Protein AF-J9E7W4-F1 (afdb_monomer_lite)

Organism: Wuchereria bancrofti (NCBI:txid6293)

Secondary structure (DSSP, 8-state):
--------S--------SBHHHHHHHHHHHHSTTT--HHHHHHHTT-----B--HHHH-----S-HHHHHTTSHHHHHHHHHHTT--TTTTGGGSPP-TT-HHHHHHHHHHHHHHHHHTTSS-SS--EE--SSS--EE--S---HHHHHHHHHHHHHHHHHHHH------SSGGGGGG-HHHHHHHHHH-TTSPPGGGSS-SSHHHHHHHHHHHHH---GGGG--SSSS--HHHHHHHHHHHHHHHHHHHHHHHHHHHHHHHHHHHHHHHHHHHHTTS------------

Radius of gyration: 29.89 Å; chains: 1; bounding box: 70×86×92 Å

Structure (mmCIF, N/CA/C/O backbone):
data_AF-J9E7W4-F1
#
_entry.id   AF-J9E7W4-F1
#
loop_
_atom_site.group_PDB
_atom_site.id
_atom_site.type_symbol
_atom_site.label_atom_id
_atom_site.label_alt_id
_atom_site.label_comp_id
_atom_site.label_asym_id
_atom_site.label_entity_id
_atom_site.label_seq_id
_atom_site.pdbx_PDB_ins_code
_atom_site.Cartn_x
_atom_site.Cartn_y
_atom_site.Cartn_z
_atom_site.occupancy
_atom_site.B_iso_or_equiv
_atom_site.auth_seq_id
_atom_site.auth_comp_id
_atom_site.auth_asym_id
_atom_site.auth_atom_id
_atom_site.pdbx_PDB_model_num
ATOM 1 N N . MET A 1 1 ? 16.293 -7.245 28.328 1.00 32.38 1 MET A N 1
ATOM 2 C CA . MET A 1 1 ? 17.624 -7.370 27.698 1.00 32.38 1 MET A CA 1
ATOM 3 C C . MET A 1 1 ? 17.410 -7.424 26.191 1.00 32.38 1 MET A C 1
ATOM 5 O O . MET A 1 1 ? 17.218 -8.493 25.635 1.00 32.38 1 MET A O 1
ATOM 9 N N . TYR A 1 2 ? 17.298 -6.251 25.562 1.00 26.52 2 TYR A N 1
ATOM 10 C CA . TYR A 1 2 ? 17.126 -6.121 24.115 1.00 26.52 2 TYR A CA 1
ATOM 11 C C . TYR A 1 2 ? 18.508 -6.183 23.472 1.00 26.52 2 TYR A C 1
ATOM 13 O O . TYR A 1 2 ? 19.270 -5.221 23.548 1.00 26.52 2 TYR A O 1
ATOM 21 N N . VAL A 1 3 ? 18.851 -7.322 22.878 1.00 29.28 3 VAL A N 1
ATOM 22 C CA . VAL A 1 3 ? 20.042 -7.427 22.034 1.00 29.28 3 VAL A CA 1
ATOM 23 C C . VAL A 1 3 ? 19.658 -6.883 20.661 1.00 29.28 3 VAL A C 1
ATOM 25 O O . VAL A 1 3 ? 19.330 -7.624 19.741 1.00 29.28 3 VAL A O 1
ATOM 28 N N . TYR A 1 4 ? 19.682 -5.555 20.541 1.00 29.27 4 TYR A N 1
ATOM 29 C CA . TYR A 1 4 ? 19.971 -4.922 19.263 1.00 29.27 4 TYR A CA 1
ATOM 30 C C . TYR A 1 4 ? 21.405 -5.314 18.916 1.00 29.27 4 TYR A C 1
ATOM 32 O O . TYR A 1 4 ? 22.364 -4.676 19.356 1.00 29.27 4 TYR A O 1
ATOM 40 N N . HIS A 1 5 ? 21.571 -6.394 18.154 1.00 30.36 5 HIS A N 1
ATOM 41 C CA . HIS A 1 5 ? 22.807 -6.552 17.413 1.00 30.36 5 HIS A CA 1
ATOM 42 C C . HIS A 1 5 ? 22.870 -5.371 16.448 1.00 30.36 5 HIS A C 1
ATOM 44 O O . HIS A 1 5 ? 22.097 -5.286 15.497 1.00 30.36 5 HIS A O 1
ATOM 50 N N . LYS A 1 6 ? 23.770 -4.430 16.757 1.00 33.16 6 LYS A N 1
ATOM 51 C CA . LYS A 1 6 ? 24.314 -3.456 15.816 1.00 33.16 6 LYS A CA 1
ATOM 52 C C . LYS A 1 6 ? 24.740 -4.216 14.559 1.00 33.16 6 LYS A C 1
ATOM 54 O O . LYS A 1 6 ? 25.853 -4.732 14.495 1.00 33.16 6 LYS A O 1
ATOM 59 N N . LEU A 1 7 ? 23.849 -4.293 13.577 1.00 28.56 7 LEU A N 1
ATOM 60 C CA . LEU A 1 7 ? 24.252 -4.456 12.192 1.00 28.56 7 LEU A CA 1
ATOM 61 C C . LEU A 1 7 ? 25.121 -3.234 11.866 1.00 28.56 7 LE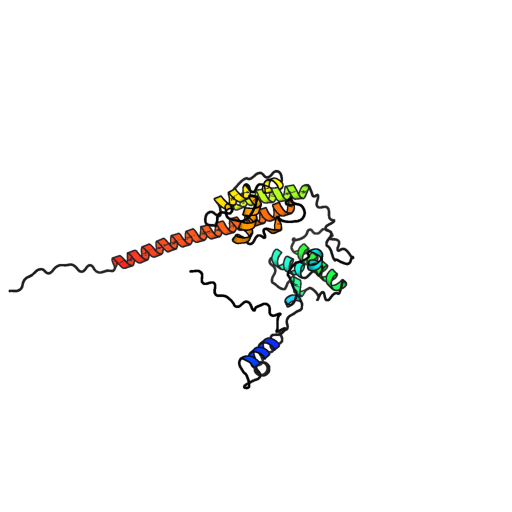U A C 1
ATOM 63 O O . LEU A 1 7 ? 24.712 -2.105 12.163 1.00 28.56 7 LEU A O 1
ATOM 67 N N . PRO A 1 8 ? 26.350 -3.426 11.368 1.00 30.31 8 PRO A N 1
ATOM 68 C CA . PRO A 1 8 ? 27.222 -2.313 11.055 1.00 30.31 8 PRO A CA 1
ATOM 69 C C . PRO A 1 8 ? 26.543 -1.422 10.012 1.00 30.31 8 PRO A C 1
ATOM 71 O O . PRO A 1 8 ? 26.092 -1.887 8.968 1.00 30.31 8 PRO A O 1
ATOM 74 N N . LEU A 1 9 ? 26.485 -0.128 10.327 1.00 33.84 9 LEU A N 1
ATOM 75 C CA . LEU A 1 9 ? 26.066 0.983 9.472 1.00 33.84 9 LEU A CA 1
ATOM 76 C C . LEU A 1 9 ? 27.023 1.153 8.273 1.00 33.84 9 LEU A C 1
ATOM 78 O O . LEU A 1 9 ? 27.722 2.156 8.159 1.00 33.84 9 LEU A O 1
ATOM 82 N N . ARG A 1 10 ? 27.086 0.150 7.393 1.00 32.81 10 ARG A N 1
ATOM 83 C CA . ARG A 1 10 ? 27.720 0.193 6.067 1.00 32.81 10 ARG A CA 1
ATOM 84 C C . ARG A 1 10 ? 26.957 -0.723 5.111 1.00 32.81 10 ARG A C 1
ATOM 86 O O . ARG A 1 10 ? 27.441 -1.773 4.722 1.00 32.81 10 ARG A O 1
ATOM 93 N N . LEU A 1 11 ? 25.735 -0.328 4.774 1.00 36.25 11 LEU A N 1
ATOM 94 C CA . LEU A 1 11 ? 24.973 -0.883 3.648 1.00 36.25 11 LEU A CA 1
ATOM 95 C C . LEU A 1 11 ? 24.269 0.257 2.896 1.00 36.25 11 LEU A C 1
ATOM 97 O O . LEU A 1 11 ? 23.109 0.177 2.516 1.00 36.25 11 LEU A O 1
ATOM 101 N N . ILE A 1 12 ? 25.006 1.351 2.707 1.00 36.53 12 ILE A N 1
ATOM 102 C CA . ILE A 1 12 ? 24.799 2.272 1.589 1.00 36.53 12 ILE A CA 1
ATOM 103 C C . ILE A 1 12 ? 26.119 2.265 0.814 1.00 36.53 12 ILE A C 1
ATOM 105 O O . ILE A 1 12 ? 26.827 3.261 0.729 1.00 36.53 12 ILE A O 1
ATOM 109 N N . GLU A 1 13 ? 26.511 1.088 0.334 1.00 38.78 13 GLU A N 1
ATOM 110 C CA . GLU A 1 13 ? 27.354 1.020 -0.852 1.00 38.78 13 GLU A CA 1
ATOM 111 C C . GLU A 1 13 ? 26.409 0.744 -2.015 1.00 38.78 13 GLU A C 1
ATOM 113 O O . GLU A 1 13 ? 25.693 -0.256 -2.047 1.00 38.78 13 GLU A O 1
ATOM 118 N N . VAL A 1 14 ? 26.362 1.716 -2.919 1.00 44.91 14 VAL A N 1
ATOM 119 C CA . VAL A 1 14 ? 25.829 1.620 -4.276 1.00 44.91 14 VAL A CA 1
ATOM 120 C C . VAL A 1 14 ? 26.177 0.246 -4.860 1.00 44.91 14 VAL A C 1
ATOM 122 O O . VAL A 1 14 ? 27.313 -0.194 -4.703 1.00 44.91 14 VAL A O 1
ATOM 125 N N . PHE A 1 15 ? 25.213 -0.430 -5.497 1.00 50.50 15 PHE A N 1
ATOM 126 C CA . PHE A 1 15 ? 25.363 -1.762 -6.103 1.00 50.50 15 PHE A CA 1
ATOM 127 C C . PHE A 1 15 ? 26.708 -1.909 -6.842 1.00 50.50 15 PHE A C 1
ATOM 129 O O . PHE A 1 15 ? 26.852 -1.467 -7.977 1.00 50.50 15 PHE A O 1
ATOM 136 N N . LEU A 1 16 ? 27.707 -2.532 -6.205 1.00 60.94 16 LEU A N 1
ATOM 137 C CA . LEU A 1 16 ? 29.063 -2.638 -6.763 1.00 60.94 16 LEU A CA 1
ATOM 138 C C . LEU A 1 16 ? 29.159 -3.647 -7.922 1.00 60.94 16 LEU A C 1
ATOM 140 O O . LEU A 1 16 ? 30.182 -3.721 -8.600 1.00 60.94 16 LEU A O 1
ATOM 144 N N . PHE A 1 17 ? 28.108 -4.443 -8.134 1.00 76.12 17 PHE A N 1
ATOM 145 C CA . PHE A 1 17 ? 28.085 -5.566 -9.063 1.00 76.12 17 PHE A CA 1
ATOM 146 C C . PHE A 1 17 ? 26.806 -5.527 -9.899 1.00 76.12 17 PHE A C 1
ATOM 148 O O . PHE A 1 17 ? 25.711 -5.664 -9.358 1.00 76.12 17 PHE A O 1
ATOM 155 N N . GLN A 1 18 ? 26.952 -5.370 -11.216 1.00 79.25 18 GLN A N 1
ATOM 156 C CA . GLN A 1 18 ? 25.835 -5.302 -12.168 1.00 79.25 18 GLN A CA 1
ATOM 157 C C . GLN A 1 18 ? 25.533 -6.655 -12.810 1.00 79.25 18 GLN A C 1
ATOM 159 O O . GLN A 1 18 ? 24.562 -6.806 -13.549 1.00 79.25 18 GLN A O 1
ATOM 164 N N . SER A 1 19 ? 26.366 -7.660 -12.571 1.00 85.06 19 SER A N 1
ATOM 165 C CA . SER A 1 19 ? 26.178 -8.999 -13.104 1.00 85.06 19 SER A CA 1
ATOM 166 C C . SER A 1 19 ? 26.620 -10.061 -12.112 1.00 85.06 19 SER A C 1
ATOM 168 O O . SER A 1 19 ? 27.450 -9.829 -11.230 1.00 85.06 19 SER A O 1
ATOM 170 N N . ILE A 1 20 ? 26.099 -11.273 -12.298 1.00 85.06 20 ILE A N 1
ATOM 171 C CA . ILE A 1 20 ? 26.569 -12.434 -11.541 1.00 85.06 20 ILE A CA 1
ATOM 172 C C . ILE A 1 20 ? 28.060 -12.698 -11.802 1.00 85.06 20 ILE A C 1
ATOM 174 O O . ILE A 1 20 ? 28.768 -13.167 -10.916 1.00 85.06 20 ILE A O 1
ATOM 178 N N . ASN A 1 21 ? 28.565 -12.321 -12.978 1.00 86.19 21 ASN A N 1
ATOM 179 C CA . ASN A 1 21 ? 29.984 -12.404 -13.292 1.00 86.19 21 ASN A CA 1
ATOM 180 C C . ASN A 1 21 ? 30.826 -11.478 -12.398 1.00 86.19 21 ASN A C 1
ATOM 182 O O . ASN A 1 21 ? 31.865 -11.903 -11.896 1.00 86.19 21 ASN A O 1
ATOM 186 N N . ASP A 1 22 ? 30.357 -10.257 -12.121 1.00 85.69 22 ASP A N 1
ATOM 187 C CA . ASP A 1 22 ? 31.070 -9.321 -11.241 1.00 85.69 22 ASP A CA 1
ATOM 188 C C . ASP A 1 22 ? 31.105 -9.828 -9.794 1.00 85.69 22 ASP A C 1
ATOM 190 O O . ASP A 1 22 ? 32.151 -9.779 -9.142 1.00 85.69 22 ASP A O 1
ATOM 194 N N . VAL A 1 23 ? 29.987 -10.393 -9.319 1.00 86.62 23 VAL A N 1
ATOM 195 C CA . VAL A 1 23 ? 29.897 -11.025 -7.993 1.00 86.62 23 VAL A CA 1
ATOM 196 C C . VAL A 1 23 ? 30.882 -12.188 -7.887 1.00 86.62 23 VAL A C 1
ATOM 198 O O . VAL A 1 23 ? 31.674 -12.258 -6.949 1.00 86.62 23 VAL A O 1
ATOM 201 N N . VAL A 1 24 ? 30.874 -13.098 -8.863 1.00 87.19 24 VAL A N 1
ATOM 202 C CA . VAL A 1 24 ? 31.764 -14.266 -8.871 1.00 87.19 24 VAL A CA 1
ATOM 203 C C . VAL A 1 24 ? 33.228 -13.839 -9.002 1.00 87.19 24 VAL A C 1
ATOM 205 O O . VAL A 1 24 ? 34.096 -14.426 -8.356 1.00 87.19 24 VAL A O 1
ATOM 208 N N . ALA A 1 25 ? 33.527 -12.802 -9.784 1.00 85.38 25 ALA A N 1
ATOM 209 C CA . ALA A 1 25 ? 34.871 -12.246 -9.888 1.00 85.38 25 ALA A CA 1
ATOM 210 C C . ALA A 1 25 ? 35.344 -11.644 -8.555 1.00 85.38 25 ALA A C 1
ATOM 212 O O . ALA A 1 25 ? 36.492 -11.861 -8.166 1.00 85.38 25 ALA A O 1
ATOM 213 N N . ALA A 1 26 ? 34.471 -10.942 -7.829 1.00 85.56 26 ALA A N 1
ATOM 214 C CA . ALA A 1 26 ? 34.779 -10.432 -6.498 1.00 85.56 26 ALA A CA 1
ATOM 215 C C . ALA A 1 26 ? 35.025 -11.562 -5.494 1.00 85.56 26 ALA A C 1
ATOM 217 O O . ALA A 1 26 ? 36.059 -11.563 -4.832 1.00 85.56 26 ALA A O 1
ATOM 218 N N . LEU A 1 27 ? 34.159 -12.577 -5.462 1.00 83.75 27 LEU A N 1
ATOM 219 C CA . LEU A 1 27 ? 34.355 -13.769 -4.631 1.00 83.75 27 LEU A CA 1
ATOM 220 C C . LEU A 1 27 ? 35.657 -14.501 -4.976 1.00 83.75 27 LEU A C 1
ATOM 222 O O . LEU A 1 27 ? 36.365 -14.955 -4.082 1.00 83.75 27 LEU A O 1
ATOM 226 N N . SER A 1 28 ? 36.016 -14.571 -6.261 1.00 87.12 28 SER A N 1
ATOM 227 C CA . SER A 1 28 ? 37.286 -15.152 -6.707 1.00 87.12 28 SER A CA 1
ATOM 228 C C . SER A 1 28 ? 38.496 -14.401 -6.150 1.00 87.12 28 SER A C 1
ATOM 230 O O . SER A 1 28 ? 39.506 -15.033 -5.852 1.00 87.12 28 SER A O 1
ATOM 232 N N . ARG A 1 29 ? 38.422 -13.069 -6.028 1.00 83.25 29 ARG A N 1
ATOM 233 C CA . ARG A 1 29 ? 39.501 -12.267 -5.434 1.00 83.25 29 ARG A CA 1
ATOM 234 C C . ARG A 1 29 ? 39.557 -12.446 -3.922 1.00 83.25 29 ARG A C 1
ATOM 236 O O . ARG A 1 29 ? 40.637 -12.676 -3.402 1.00 83.25 29 ARG A O 1
ATOM 243 N N . GLU A 1 30 ? 38.419 -12.376 -3.240 1.00 83.50 30 GLU A N 1
ATOM 244 C CA . GLU A 1 30 ? 38.362 -12.408 -1.773 1.00 83.50 30 GLU A CA 1
ATOM 245 C C . GLU A 1 30 ? 38.663 -13.799 -1.197 1.00 83.50 30 GLU A C 1
ATOM 247 O O . GLU A 1 30 ? 39.414 -13.929 -0.235 1.00 83.50 30 GLU A O 1
ATOM 252 N N . LEU A 1 31 ? 38.102 -14.857 -1.791 1.00 80.94 31 LEU A N 1
ATOM 253 C CA . LEU A 1 31 ? 38.121 -16.206 -1.209 1.00 80.94 31 LEU A CA 1
ATOM 254 C C . LEU A 1 31 ? 39.163 -17.136 -1.837 1.00 80.94 31 LEU A C 1
ATOM 256 O O . LEU A 1 31 ? 39.552 -18.123 -1.220 1.00 80.94 31 LEU A O 1
ATOM 260 N N . MET A 1 32 ? 39.595 -16.850 -3.068 1.00 75.62 32 MET A N 1
ATOM 261 C CA . MET A 1 32 ? 40.435 -17.749 -3.873 1.00 75.62 32 MET A CA 1
ATOM 262 C C . MET A 1 32 ? 41.742 -17.084 -4.321 1.00 75.62 32 MET A C 1
ATOM 264 O O . MET A 1 32 ? 42.315 -17.476 -5.344 1.00 75.62 32 MET A O 1
ATOM 268 N N . THR A 1 33 ? 42.213 -16.075 -3.578 1.00 70.38 33 THR A N 1
ATOM 269 C CA . THR A 1 33 ? 43.402 -15.272 -3.904 1.00 70.38 33 THR A CA 1
ATOM 270 C C . THR A 1 33 ? 44.572 -16.173 -4.330 1.00 70.38 33 THR A C 1
ATOM 272 O O . THR A 1 33 ? 45.138 -16.919 -3.538 1.00 70.38 33 THR A O 1
ATOM 275 N N . GLY A 1 34 ? 44.917 -16.130 -5.623 1.00 64.62 34 GLY A N 1
ATOM 276 C CA . GLY A 1 34 ? 46.085 -16.809 -6.198 1.00 64.62 34 GLY A CA 1
ATOM 277 C C . GLY A 1 34 ? 45.920 -18.273 -6.637 1.00 64.62 34 GLY A C 1
ATOM 278 O O . GLY A 1 34 ? 46.861 -18.803 -7.218 1.00 64.62 34 GLY A O 1
ATOM 279 N N . THR A 1 35 ? 44.771 -18.932 -6.429 1.00 67.75 35 THR A N 1
ATOM 280 C CA . THR A 1 35 ? 44.621 -20.375 -6.744 1.00 67.75 35 THR A CA 1
ATOM 281 C C . THR A 1 35 ? 43.788 -20.669 -7.991 1.00 67.75 35 THR A C 1
ATOM 283 O O . THR A 1 35 ? 44.124 -21.577 -8.750 1.00 67.75 35 THR A O 1
ATOM 286 N N . SER A 1 36 ? 42.711 -19.918 -8.252 1.00 71.31 36 SER A N 1
ATOM 287 C CA . SER A 1 36 ? 41.897 -20.109 -9.461 1.00 71.31 36 SER A CA 1
ATOM 288 C C . SER A 1 36 ? 41.037 -18.889 -9.810 1.00 71.31 36 SER A C 1
ATOM 290 O O . SER A 1 36 ? 40.660 -18.103 -8.945 1.00 71.31 36 SER A O 1
ATOM 292 N N . ASN A 1 37 ? 40.722 -18.733 -11.101 1.00 80.38 37 ASN A N 1
ATOM 293 C CA . ASN A 1 37 ? 39.757 -17.748 -11.593 1.00 80.38 37 ASN A CA 1
ATOM 294 C C . ASN A 1 37 ? 38.373 -18.408 -11.633 1.00 80.38 37 ASN A C 1
ATOM 296 O O . ASN A 1 37 ? 38.082 -19.184 -12.546 1.00 80.38 37 ASN A O 1
ATOM 300 N N . LEU A 1 38 ? 37.548 -18.119 -10.626 1.00 85.00 38 LEU A N 1
ATOM 301 C CA . LEU A 1 38 ? 36.261 -18.779 -10.424 1.00 85.00 38 LEU A CA 1
ATOM 302 C C . LEU A 1 38 ? 35.302 -18.621 -11.618 1.00 85.00 38 LEU A C 1
ATOM 304 O O . LEU A 1 38 ? 34.758 -19.647 -12.029 1.00 85.00 38 LEU A O 1
ATOM 308 N N . PRO A 1 39 ? 35.143 -17.434 -12.248 1.00 84.44 39 PRO A N 1
ATOM 309 C CA . PRO A 1 39 ? 34.341 -17.315 -13.466 1.00 84.44 39 PRO A CA 1
ATOM 310 C C . PRO A 1 39 ? 34.754 -18.310 -14.557 1.00 84.44 39 PRO A C 1
ATOM 312 O O . PRO A 1 39 ? 33.919 -19.048 -15.073 1.00 84.44 39 PRO A O 1
ATOM 315 N N . LYS A 1 40 ? 36.058 -18.416 -14.848 1.00 83.62 40 LYS A N 1
ATOM 316 C CA . LYS A 1 40 ? 36.577 -19.364 -15.849 1.00 83.62 40 LYS A CA 1
ATOM 317 C C . LYS A 1 40 ? 36.349 -20.821 -15.450 1.00 83.62 40 LYS A C 1
ATOM 319 O O . LYS A 1 40 ? 36.065 -21.645 -16.317 1.00 83.62 40 LYS A O 1
ATOM 324 N N . THR A 1 41 ? 36.493 -21.156 -14.168 1.00 87.31 41 THR A N 1
ATOM 325 C CA . THR A 1 41 ? 36.239 -22.514 -13.664 1.00 87.31 41 THR A CA 1
ATOM 326 C C . THR A 1 41 ? 34.771 -22.894 -13.829 1.00 87.31 41 THR A C 1
ATOM 328 O O . THR A 1 41 ? 34.484 -23.965 -14.354 1.00 87.31 41 THR A O 1
ATOM 331 N N . LEU A 1 42 ? 33.845 -22.007 -13.455 1.00 87.62 42 LEU A N 1
ATOM 332 C CA . LEU A 1 42 ? 32.410 -22.232 -13.629 1.00 87.62 42 LEU A CA 1
ATOM 333 C C . LEU A 1 42 ? 32.044 -22.394 -15.111 1.00 87.62 42 LEU A C 1
ATOM 335 O O . LEU A 1 42 ? 31.354 -23.350 -15.455 1.00 87.62 42 LEU A O 1
ATOM 339 N N . SER A 1 43 ? 32.601 -21.569 -16.006 1.00 87.00 43 SER A N 1
ATOM 340 C CA . SER A 1 43 ? 32.383 -21.740 -17.450 1.00 87.00 43 SER A CA 1
ATOM 341 C C . SER A 1 43 ? 32.900 -23.084 -17.977 1.00 87.00 43 SER A C 1
ATOM 343 O O . SER A 1 43 ? 32.242 -23.706 -18.805 1.00 87.00 43 SER A O 1
ATOM 345 N N . ARG A 1 44 ? 34.042 -23.587 -17.476 1.00 87.44 44 ARG A N 1
ATOM 346 C CA . ARG A 1 44 ? 34.551 -24.930 -17.832 1.00 87.44 44 ARG A CA 1
ATOM 347 C C . ARG A 1 44 ? 33.647 -26.061 -17.339 1.00 87.44 44 ARG A C 1
ATOM 349 O O . ARG A 1 44 ? 33.641 -27.123 -17.949 1.00 87.44 44 ARG A O 1
ATOM 356 N N . LEU A 1 45 ? 32.897 -25.834 -16.262 1.00 90.25 45 LEU A N 1
ATOM 357 C CA . LEU A 1 45 ? 31.891 -26.762 -15.741 1.00 90.25 45 LEU A CA 1
ATOM 358 C C . LEU A 1 45 ? 30.533 -26.633 -16.458 1.00 90.25 45 LEU A C 1
ATOM 360 O O . LEU A 1 45 ? 29.580 -27.301 -16.071 1.00 90.25 45 LEU A O 1
ATOM 364 N N . GLY A 1 46 ? 30.430 -25.784 -17.487 1.00 88.56 46 GLY A N 1
ATOM 365 C CA . GLY A 1 46 ? 29.189 -25.543 -18.227 1.00 88.56 46 GLY A CA 1
ATOM 366 C C . GLY A 1 46 ? 28.217 -24.582 -17.536 1.00 88.56 46 GLY A C 1
ATOM 367 O O . GLY A 1 46 ? 27.061 -24.495 -17.942 1.00 88.56 46 GLY A O 1
ATOM 368 N N . LEU A 1 47 ? 28.657 -23.856 -16.502 1.00 85.31 47 LEU A N 1
ATOM 369 C CA . LEU A 1 47 ? 27.858 -22.829 -15.836 1.00 85.31 47 LEU A CA 1
ATOM 370 C C . LEU A 1 47 ? 28.137 -21.465 -16.477 1.00 85.31 47 LEU A C 1
ATOM 372 O O . LEU A 1 47 ? 29.212 -20.884 -16.302 1.00 85.31 47 LEU A O 1
ATOM 376 N N . PHE A 1 48 ? 27.153 -20.959 -17.218 1.00 83.12 48 PHE A N 1
ATOM 377 C CA . PHE A 1 48 ? 27.215 -19.656 -17.873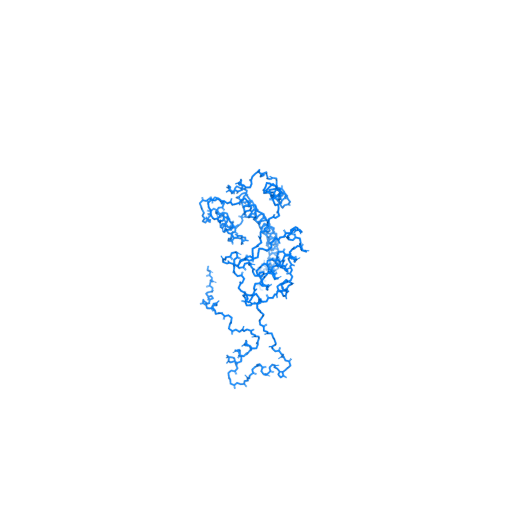 1.00 83.12 48 PHE A CA 1
ATOM 378 C C . PHE A 1 48 ? 26.633 -18.566 -16.968 1.00 83.12 48 PHE A C 1
ATOM 380 O O . PHE A 1 48 ? 25.546 -18.693 -16.403 1.00 83.12 48 PHE A O 1
ATOM 387 N N . LEU A 1 49 ? 27.409 -17.502 -16.785 1.00 82.69 49 LEU A N 1
ATOM 388 C CA . LEU A 1 49 ? 27.145 -16.401 -15.862 1.00 82.69 49 LEU A CA 1
ATOM 389 C C . LEU A 1 49 ? 26.516 -15.220 -16.611 1.00 82.69 49 LEU A C 1
ATOM 391 O O . LEU A 1 49 ? 27.043 -14.111 -16.597 1.00 82.69 49 LEU A O 1
ATOM 395 N N . ASP A 1 50 ? 25.389 -15.472 -17.273 1.00 79.12 50 ASP A N 1
ATOM 396 C CA . ASP A 1 50 ? 24.824 -14.544 -18.267 1.00 79.12 50 ASP A CA 1
ATOM 397 C C . ASP A 1 50 ? 23.874 -13.503 -17.662 1.00 79.12 50 ASP A C 1
ATOM 399 O O . ASP A 1 50 ? 23.409 -12.586 -18.341 1.00 79.12 50 ASP A O 1
ATOM 403 N N . ARG A 1 51 ? 23.568 -13.623 -16.365 1.00 82.69 51 ARG A N 1
ATOM 404 C CA . ARG A 1 51 ? 22.645 -12.703 -15.703 1.00 82.69 51 ARG A CA 1
ATOM 405 C C . ARG A 1 51 ? 23.316 -11.351 -15.458 1.00 82.69 51 ARG A C 1
ATOM 407 O O . ARG A 1 51 ? 24.174 -11.223 -14.580 1.00 82.69 51 ARG A O 1
ATOM 414 N N . LYS A 1 52 ? 22.844 -10.338 -16.181 1.00 81.88 52 LYS A N 1
ATOM 415 C CA . LYS A 1 52 ? 23.110 -8.920 -15.932 1.00 81.88 52 LYS A CA 1
ATOM 416 C C . LYS A 1 52 ? 21.842 -8.243 -15.420 1.00 81.88 52 LYS A C 1
ATOM 418 O O . LYS A 1 52 ? 20.749 -8.583 -15.872 1.00 81.88 52 LYS A O 1
ATOM 423 N N . GLN A 1 53 ? 21.998 -7.313 -14.486 1.00 82.00 53 GLN A N 1
ATOM 424 C CA . GLN A 1 53 ? 20.890 -6.515 -14.000 1.00 82.00 53 GLN A CA 1
ATOM 425 C C . GLN A 1 53 ? 20.303 -5.672 -15.132 1.00 82.00 53 GLN A C 1
ATOM 427 O O . GLN A 1 53 ? 21.029 -5.076 -15.933 1.00 82.00 53 GLN A O 1
ATOM 432 N N . GLY A 1 54 ? 18.976 -5.686 -15.235 1.00 82.38 54 GLY A N 1
ATOM 433 C CA . GLY A 1 54 ? 18.242 -4.848 -16.179 1.00 82.38 54 GLY A CA 1
ATOM 434 C C . GLY A 1 54 ? 18.025 -3.441 -15.623 1.00 82.38 54 GLY A C 1
ATOM 435 O O . GLY A 1 54 ? 18.052 -3.235 -14.412 1.00 82.38 54 GLY A O 1
ATOM 436 N N . PHE A 1 55 ? 17.704 -2.476 -16.490 1.00 85.94 55 PHE A N 1
ATOM 437 C CA . PHE A 1 55 ? 17.430 -1.090 -16.072 1.00 85.94 55 PHE A CA 1
ATOM 438 C C . PHE A 1 55 ? 16.317 -0.988 -15.009 1.00 85.94 55 PHE A C 1
ATOM 440 O O . PHE A 1 55 ? 16.330 -0.094 -14.174 1.00 85.94 55 PHE A O 1
ATOM 447 N N . PHE A 1 56 ? 15.354 -1.916 -15.010 1.00 88.00 56 PHE A N 1
ATOM 448 C CA . PHE A 1 56 ? 14.273 -1.978 -14.023 1.00 88.00 56 PHE A CA 1
ATOM 449 C C . PHE A 1 56 ? 14.719 -2.514 -12.654 1.00 88.00 56 PHE A C 1
ATOM 451 O O . PHE A 1 56 ? 14.008 -2.285 -11.677 1.00 88.00 56 PHE A O 1
ATOM 458 N N . GLU A 1 57 ? 15.841 -3.238 -12.569 1.00 84.62 57 GLU A N 1
ATOM 459 C CA . GLU A 1 57 ? 16.456 -3.666 -11.301 1.00 84.62 57 GLU A CA 1
ATOM 460 C C . GLU A 1 57 ? 17.311 -2.536 -10.703 1.00 84.62 57 GLU A C 1
ATOM 462 O O . GLU A 1 57 ? 17.355 -2.393 -9.486 1.00 84.62 57 GLU A O 1
ATOM 467 N N . GLU A 1 58 ? 17.919 -1.696 -11.548 1.00 83.94 58 GLU A N 1
ATOM 468 C CA . GLU A 1 58 ? 18.697 -0.518 -11.129 1.00 83.94 58 GLU A CA 1
ATOM 469 C C . GLU A 1 58 ? 17.824 0.715 -10.821 1.00 83.94 58 GLU A C 1
ATOM 471 O O . GLU A 1 58 ? 18.286 1.680 -10.210 1.00 83.94 58 GLU A O 1
ATOM 476 N N . PHE A 1 59 ? 16.560 0.707 -11.249 1.00 87.75 59 PHE A N 1
ATOM 477 C CA . PHE A 1 59 ? 15.667 1.855 -11.130 1.00 87.75 59 PHE A CA 1
ATOM 478 C C . PHE A 1 59 ? 15.355 2.214 -9.663 1.00 87.75 59 PHE A C 1
ATOM 480 O O . PHE A 1 59 ? 14.991 1.361 -8.852 1.00 87.75 59 PHE A O 1
ATOM 487 N N . GLN A 1 60 ? 15.418 3.507 -9.327 1.00 88.19 60 GLN A N 1
ATOM 488 C CA . GLN A 1 60 ? 15.055 4.013 -8.002 1.00 88.19 60 GLN A CA 1
ATOM 489 C C . GLN A 1 60 ? 13.533 4.176 -7.880 1.00 88.19 60 GLN A C 1
ATOM 491 O O . GLN A 1 60 ? 12.962 5.166 -8.324 1.00 88.19 60 GLN A O 1
ATOM 496 N N . TYR A 1 61 ? 12.872 3.228 -7.214 1.00 90.06 61 TYR A N 1
ATOM 497 C CA . TYR A 1 61 ? 11.416 3.256 -6.988 1.00 90.06 61 TYR A CA 1
ATOM 498 C C . TYR A 1 61 ? 10.971 4.136 -5.807 1.00 90.06 61 TYR A C 1
ATOM 500 O O . TYR A 1 61 ? 9.805 4.111 -5.416 1.00 90.06 61 TYR A O 1
ATOM 508 N N . HIS A 1 62 ? 11.886 4.899 -5.210 1.00 88.38 62 HIS A N 1
ATOM 509 C CA . HIS A 1 62 ? 11.550 5.822 -4.132 1.00 88.38 62 HIS A CA 1
ATOM 510 C C . HIS A 1 62 ? 10.920 7.097 -4.699 1.00 88.38 62 HIS A C 1
ATOM 512 O O . HIS A 1 62 ? 11.523 7.754 -5.543 1.00 88.38 62 HIS A O 1
ATOM 518 N N . VAL A 1 63 ? 9.732 7.447 -4.206 1.00 86.06 63 VAL A N 1
ATOM 519 C CA . VAL A 1 63 ? 9.000 8.649 -4.616 1.00 86.06 63 VAL A CA 1
ATOM 520 C C . VAL A 1 63 ? 9.361 9.810 -3.695 1.00 86.06 63 VAL A C 1
ATOM 522 O O . VAL A 1 63 ? 9.090 9.768 -2.496 1.00 86.06 63 VAL A O 1
ATOM 525 N N . THR A 1 64 ? 9.927 10.863 -4.273 1.00 85.38 64 THR A N 1
ATOM 526 C CA . THR A 1 64 ? 10.197 12.152 -3.620 1.00 85.38 64 THR A CA 1
ATOM 527 C C . THR A 1 64 ? 9.294 13.257 -4.159 1.00 85.38 64 THR A C 1
ATOM 529 O O . THR A 1 64 ? 8.776 14.067 -3.390 1.00 85.38 64 THR A O 1
ATOM 532 N N . ASP A 1 65 ? 9.053 13.248 -5.469 1.00 81.31 65 ASP A N 1
ATOM 533 C CA . ASP A 1 65 ? 8.173 14.162 -6.183 1.00 81.31 65 ASP A CA 1
ATOM 534 C C . ASP A 1 65 ? 7.227 13.325 -7.046 1.00 81.31 65 ASP A C 1
ATOM 536 O O . ASP A 1 65 ? 7.638 12.691 -8.017 1.00 81.31 65 ASP A O 1
ATOM 540 N N . LEU A 1 66 ? 5.943 13.319 -6.678 1.00 79.38 66 LEU A N 1
ATOM 541 C CA . LEU A 1 66 ? 4.913 12.531 -7.357 1.00 79.38 66 LEU A CA 1
ATOM 542 C C . LEU A 1 66 ? 4.828 12.851 -8.852 1.00 79.38 66 LEU A C 1
ATOM 544 O O . LEU A 1 66 ? 4.671 11.934 -9.655 1.00 79.38 66 LEU A O 1
ATOM 548 N N . LEU A 1 67 ? 4.945 14.128 -9.229 1.00 77.94 67 LEU A N 1
ATOM 549 C CA . LEU A 1 67 ? 4.812 14.547 -10.624 1.00 77.94 67 LEU A CA 1
ATOM 550 C C . LEU A 1 67 ? 5.994 14.026 -11.437 1.00 77.94 67 LEU A C 1
ATOM 552 O O . LEU A 1 67 ? 5.831 13.472 -12.522 1.00 77.94 67 LEU A O 1
ATOM 556 N N . LYS A 1 68 ? 7.196 14.178 -10.886 1.00 82.50 68 LYS A N 1
ATOM 557 C CA . LYS A 1 68 ? 8.434 13.802 -11.559 1.00 82.50 68 LYS A CA 1
ATOM 558 C C . LYS A 1 68 ? 8.625 12.287 -11.609 1.00 82.50 68 LYS A C 1
ATOM 560 O O . LYS A 1 68 ? 8.921 11.745 -12.676 1.00 82.50 68 LYS A O 1
ATOM 565 N N . ASP A 1 69 ? 8.454 11.606 -10.483 1.00 86.69 69 ASP A N 1
ATOM 566 C CA . ASP A 1 69 ? 8.881 10.216 -10.314 1.00 86.69 69 ASP A CA 1
ATOM 567 C C . ASP A 1 69 ? 7.902 9.228 -10.974 1.00 86.69 69 ASP A C 1
ATOM 569 O O . ASP A 1 69 ? 8.324 8.199 -11.505 1.00 86.69 69 ASP A O 1
ATOM 573 N N . LEU A 1 70 ? 6.607 9.562 -11.041 1.00 87.19 70 LEU A N 1
ATOM 574 C CA . LEU A 1 70 ? 5.593 8.725 -11.699 1.00 87.19 70 LEU A CA 1
ATOM 575 C C . LEU A 1 70 ? 5.554 8.894 -13.230 1.00 87.19 70 LEU A C 1
ATOM 577 O O . LEU A 1 70 ? 5.092 7.995 -13.935 1.00 87.19 70 LEU A O 1
ATOM 581 N N . SER A 1 71 ? 6.086 10.002 -13.759 1.00 86.06 71 SER A N 1
ATOM 582 C CA . SER A 1 71 ? 5.956 10.411 -15.173 1.00 86.06 71 SER A CA 1
ATOM 583 C C . SER A 1 71 ? 6.561 9.451 -16.209 1.00 86.06 71 SER A C 1
ATOM 585 O O . SER A 1 71 ? 6.267 9.541 -17.402 1.00 86.06 71 SER A O 1
ATOM 587 N N . ASN A 1 72 ? 7.445 8.542 -15.788 1.00 89.00 72 ASN A N 1
ATOM 588 C CA . ASN A 1 72 ? 8.149 7.618 -16.684 1.00 89.00 72 ASN A CA 1
ATOM 589 C C . ASN A 1 72 ? 7.518 6.216 -16.765 1.00 89.00 72 ASN A C 1
ATOM 591 O O . ASN A 1 72 ?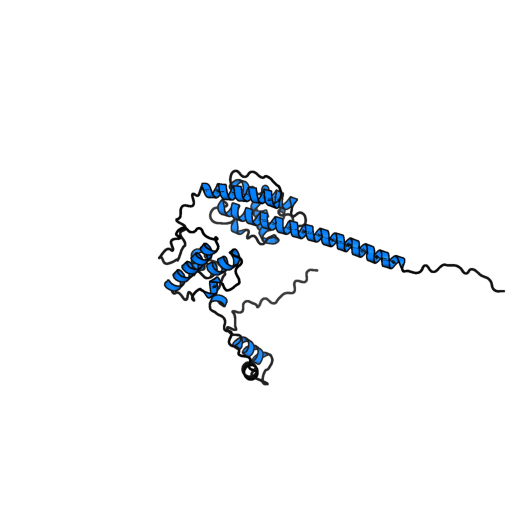 8.003 5.375 -17.528 1.00 89.00 72 ASN A O 1
ATOM 595 N N . GLY A 1 73 ? 6.463 5.964 -15.983 1.00 90.25 73 GLY A N 1
ATOM 596 C CA . GLY A 1 73 ? 5.719 4.707 -15.965 1.00 90.25 73 GLY A CA 1
ATOM 597 C C . GLY A 1 73 ? 6.345 3.573 -15.144 1.00 90.25 73 GLY A C 1
ATOM 598 O O . GLY A 1 73 ? 5.666 2.581 -14.907 1.00 90.25 73 GLY A O 1
ATOM 599 N N . MET A 1 74 ? 7.585 3.688 -14.654 1.00 92.88 74 MET A N 1
ATOM 600 C CA . MET A 1 74 ? 8.249 2.583 -13.941 1.00 92.88 74 MET A CA 1
ATOM 601 C C . MET A 1 74 ? 7.616 2.307 -12.576 1.00 92.88 74 MET A C 1
ATOM 603 O O . MET A 1 74 ? 7.236 1.172 -12.284 1.00 92.88 74 MET A O 1
ATOM 607 N N . ILE A 1 75 ? 7.459 3.349 -11.752 1.00 93.44 75 ILE A N 1
ATOM 608 C CA . ILE A 1 75 ? 6.803 3.223 -10.442 1.00 93.44 75 ILE A CA 1
ATOM 609 C C . ILE A 1 75 ? 5.334 2.844 -10.621 1.00 93.44 75 ILE A C 1
ATOM 611 O O . ILE A 1 75 ? 4.862 1.937 -9.946 1.00 93.44 75 ILE A O 1
ATOM 615 N N . LEU A 1 76 ? 4.635 3.450 -11.587 1.00 93.00 76 LEU A N 1
ATOM 616 C CA . LEU A 1 76 ? 3.246 3.097 -11.890 1.00 93.00 76 LEU A CA 1
ATOM 617 C C . LEU A 1 76 ? 3.103 1.623 -12.296 1.00 93.00 76 LEU A C 1
ATOM 619 O O . LEU A 1 76 ? 2.195 0.948 -11.823 1.00 93.00 76 LEU A O 1
ATOM 623 N N . GLY A 1 77 ? 4.016 1.098 -13.119 1.00 94.69 77 GLY A N 1
ATOM 624 C CA . GLY A 1 77 ? 4.009 -0.307 -13.525 1.00 94.69 77 GLY A CA 1
ATOM 625 C C . GLY A 1 77 ? 4.141 -1.259 -12.336 1.00 94.69 77 GLY A C 1
ATOM 626 O O . GLY A 1 77 ? 3.386 -2.224 -12.240 1.00 94.69 77 GLY A O 1
ATOM 627 N N . ARG A 1 78 ? 5.029 -0.945 -11.382 1.00 94.25 78 ARG A N 1
ATOM 628 C CA . ARG A 1 78 ? 5.136 -1.689 -10.115 1.00 94.25 78 ARG A CA 1
ATOM 629 C C . ARG A 1 78 ? 3.883 -1.582 -9.265 1.00 94.25 78 ARG A C 1
ATOM 631 O O . ARG A 1 78 ? 3.436 -2.586 -8.721 1.00 94.25 78 ARG A O 1
ATOM 638 N N . THR A 1 79 ? 3.308 -0.389 -9.167 1.00 93.88 79 THR A N 1
ATOM 639 C CA . THR A 1 79 ? 2.062 -0.171 -8.432 1.00 93.88 79 THR A CA 1
ATOM 640 C C . THR A 1 79 ? 0.937 -1.032 -9.000 1.00 93.88 79 THR A C 1
ATOM 642 O O . THR A 1 79 ? 0.238 -1.685 -8.234 1.00 93.88 79 THR A O 1
ATOM 645 N N . VAL A 1 80 ? 0.797 -1.113 -10.328 1.00 94.50 80 VAL A N 1
ATOM 646 C CA . VAL A 1 80 ? -0.198 -1.982 -10.977 1.00 94.50 80 VAL A CA 1
ATOM 647 C C . VAL A 1 80 ? 0.061 -3.458 -10.680 1.00 94.50 80 VAL A C 1
ATOM 649 O O . VAL A 1 80 ? -0.887 -4.175 -10.371 1.00 94.50 80 VAL A O 1
ATOM 652 N N . GLU A 1 81 ? 1.315 -3.918 -10.728 1.00 94.50 81 GLU A N 1
ATOM 653 C CA . GLU A 1 81 ? 1.648 -5.303 -10.365 1.00 94.50 81 GLU A CA 1
ATOM 654 C C . GLU A 1 81 ? 1.229 -5.635 -8.930 1.00 94.50 81 GLU A C 1
ATOM 656 O O . GLU A 1 81 ? 0.618 -6.673 -8.704 1.00 94.50 81 GLU A O 1
ATOM 661 N N . ILE A 1 82 ? 1.502 -4.743 -7.977 1.00 93.38 82 ILE A N 1
ATOM 662 C CA . ILE A 1 82 ? 1.160 -4.947 -6.564 1.00 93.38 82 ILE A CA 1
ATOM 663 C C . ILE A 1 82 ? -0.359 -4.908 -6.352 1.00 93.38 82 ILE A C 1
ATOM 665 O O . ILE A 1 82 ? -0.907 -5.781 -5.685 1.00 93.38 82 ILE A O 1
ATOM 669 N N . LEU A 1 83 ? -1.046 -3.902 -6.904 1.00 90.12 83 LEU A N 1
ATOM 670 C CA . LEU A 1 83 ? -2.482 -3.704 -6.679 1.00 90.12 83 LEU A CA 1
ATOM 671 C C . LEU A 1 83 ? -3.345 -4.780 -7.345 1.00 90.12 83 LEU A C 1
ATOM 673 O O . LEU A 1 83 ? -4.394 -5.125 -6.810 1.00 90.12 83 LEU A O 1
ATOM 677 N N . ALA A 1 84 ? -2.916 -5.312 -8.491 1.00 91.62 84 ALA A N 1
ATOM 678 C CA . ALA A 1 84 ? -3.626 -6.376 -9.200 1.00 91.62 84 ALA A CA 1
ATOM 679 C C . ALA A 1 84 ? -3.102 -7.790 -8.880 1.00 91.62 84 ALA A C 1
ATOM 681 O O . ALA A 1 84 ? -3.438 -8.722 -9.611 1.00 91.62 84 ALA A O 1
ATOM 682 N N . ASP A 1 85 ? -2.279 -7.940 -7.832 1.00 91.81 85 ASP A N 1
ATOM 683 C CA . ASP A 1 85 ? -1.664 -9.208 -7.402 1.00 91.81 85 ASP A CA 1
ATOM 684 C C . ASP A 1 85 ? -1.010 -9.983 -8.565 1.00 91.81 85 ASP A C 1
ATOM 686 O O . ASP A 1 85 ? -1.228 -11.174 -8.790 1.00 91.81 85 ASP A O 1
ATOM 690 N N . LEU A 1 86 ? -0.236 -9.266 -9.383 1.00 92.38 86 LEU A N 1
ATOM 691 C CA . LEU A 1 86 ? 0.471 -9.829 -10.528 1.00 92.38 86 LEU A CA 1
ATOM 692 C C . LEU A 1 86 ? 1.877 -10.257 -10.130 1.00 92.38 86 LEU A C 1
ATOM 694 O O . LEU A 1 86 ? 2.544 -9.644 -9.296 1.00 92.38 86 LEU A O 1
ATOM 698 N N . GLN A 1 87 ? 2.377 -11.282 -10.815 1.00 93.19 87 GLN A N 1
ATOM 699 C CA . GLN A 1 87 ? 3.757 -11.704 -10.652 1.00 93.19 87 GLN A CA 1
ATOM 700 C C . GLN A 1 87 ? 4.713 -10.552 -10.999 1.00 93.19 87 GLN A C 1
ATOM 702 O O . GLN A 1 87 ? 4.570 -9.901 -12.039 1.00 93.19 87 GLN A O 1
ATOM 707 N N . ASN A 1 88 ? 5.718 -10.342 -10.144 1.00 88.62 88 ASN A N 1
ATOM 708 C CA . ASN A 1 88 ? 6.836 -9.427 -10.385 1.00 88.62 88 ASN A CA 1
ATOM 709 C C . ASN A 1 88 ? 7.383 -9.613 -11.811 1.00 88.62 88 ASN A C 1
ATOM 711 O O . ASN A 1 88 ? 7.803 -10.718 -12.157 1.00 88.62 88 ASN A O 1
ATOM 715 N N . GLY A 1 89 ? 7.383 -8.547 -12.616 1.00 89.94 89 GLY A N 1
ATOM 716 C CA . GLY A 1 89 ? 7.867 -8.591 -13.995 1.00 89.94 89 GLY A CA 1
ATOM 717 C C . GLY A 1 89 ? 6.764 -8.507 -15.051 1.00 89.94 89 GLY A C 1
ATOM 718 O O . GLY A 1 89 ? 7.057 -8.144 -16.187 1.00 89.94 89 GLY A O 1
ATOM 719 N N . THR A 1 90 ? 5.510 -8.809 -14.698 1.00 94.75 90 THR A N 1
ATOM 720 C CA . THR A 1 90 ? 4.381 -8.881 -15.646 1.00 94.75 90 THR A CA 1
ATOM 721 C C . THR A 1 90 ? 4.172 -7.588 -16.436 1.00 94.75 90 THR A C 1
ATOM 723 O O . THR A 1 90 ? 3.874 -7.640 -17.626 1.00 94.75 90 THR A O 1
ATOM 726 N N . VAL A 1 91 ? 4.312 -6.432 -15.786 1.00 95.31 91 VAL A N 1
ATOM 727 C CA . VAL A 1 91 ? 4.122 -5.111 -16.398 1.00 95.31 91 VAL A CA 1
ATOM 728 C C . VAL A 1 91 ? 5.472 -4.480 -16.704 1.00 95.31 91 VAL A C 1
ATOM 730 O O . VAL A 1 91 ? 5.703 -4.025 -17.822 1.00 95.31 91 VAL A O 1
ATOM 733 N N . ILE A 1 92 ? 6.389 -4.466 -15.735 1.00 93.94 92 ILE A N 1
ATOM 734 C CA . ILE A 1 92 ? 7.658 -3.737 -15.873 1.00 93.94 92 ILE A CA 1
ATOM 735 C C . ILE A 1 92 ? 8.592 -4.302 -16.952 1.00 93.94 92 ILE A C 1
ATOM 737 O O . ILE A 1 92 ? 9.350 -3.532 -17.537 1.00 93.94 92 ILE A O 1
ATOM 741 N N . HIS A 1 93 ? 8.527 -5.599 -17.281 1.00 94.19 93 HIS A N 1
ATOM 742 C CA . HIS A 1 93 ? 9.293 -6.154 -18.407 1.00 94.19 93 HIS A CA 1
ATOM 743 C C . HIS A 1 93 ? 8.720 -5.769 -19.778 1.00 94.19 93 HIS A C 1
ATOM 745 O O . HIS A 1 93 ? 9.405 -5.925 -20.787 1.00 94.19 93 HIS A O 1
ATOM 751 N N . CYS A 1 94 ? 7.495 -5.240 -19.833 1.00 95.00 94 CYS A N 1
ATOM 752 C CA . CYS A 1 94 ? 6.914 -4.674 -21.050 1.00 95.00 94 CYS A CA 1
ATOM 753 C C . CYS A 1 94 ? 7.291 -3.198 -21.256 1.00 95.00 94 CYS A C 1
ATOM 755 O O . CYS A 1 94 ? 6.933 -2.614 -22.281 1.00 95.00 94 CYS A O 1
ATOM 757 N N . LEU A 1 95 ? 7.981 -2.579 -20.293 1.00 94.50 95 LEU A N 1
ATOM 758 C CA . LEU A 1 95 ? 8.396 -1.182 -20.367 1.00 94.50 95 LEU A CA 1
ATOM 759 C C . LEU A 1 95 ? 9.777 -1.058 -21.015 1.00 94.50 95 LEU A C 1
ATOM 761 O O . LEU A 1 95 ? 10.586 -1.985 -21.012 1.00 94.50 95 LEU A O 1
ATOM 765 N N . ARG A 1 96 ? 10.053 0.115 -21.580 1.00 93.75 96 ARG A N 1
ATOM 766 C CA . ARG A 1 96 ? 11.360 0.473 -22.141 1.00 93.75 96 ARG A CA 1
ATOM 767 C C . ARG A 1 96 ? 12.152 1.301 -21.141 1.00 93.75 96 ARG A C 1
ATOM 769 O O . ARG A 1 96 ? 11.560 2.036 -20.355 1.00 93.75 96 ARG A O 1
ATOM 776 N N . ASP A 1 97 ? 13.479 1.248 -21.234 1.00 91.94 97 ASP A N 1
ATOM 777 C CA . ASP A 1 97 ? 14.351 2.138 -20.465 1.00 91.94 97 ASP A CA 1
ATOM 778 C C . ASP A 1 97 ? 13.967 3.607 -20.735 1.00 91.94 97 ASP A C 1
ATOM 780 O O . ASP A 1 97 ? 14.060 4.056 -21.891 1.00 91.94 97 ASP A O 1
ATOM 784 N N . PRO A 1 98 ? 13.506 4.349 -19.707 1.00 86.00 98 PRO A N 1
ATOM 785 C CA . PRO A 1 98 ? 13.021 5.705 -19.884 1.00 86.00 98 PRO A CA 1
ATOM 786 C C . PRO A 1 98 ? 14.123 6.706 -20.238 1.00 86.00 98 PRO A C 1
ATOM 788 O O . PRO A 1 98 ? 13.755 7.764 -20.737 1.00 86.00 98 PRO A O 1
ATOM 791 N N . GLY A 1 99 ? 15.414 6.408 -19.996 1.00 79.31 99 GLY A N 1
ATOM 792 C CA . GLY A 1 99 ? 16.629 7.025 -20.572 1.00 79.31 99 GLY A CA 1
ATOM 793 C C . GLY A 1 99 ? 16.644 8.520 -20.951 1.00 79.31 99 GLY A C 1
ATOM 794 O O . GLY A 1 99 ? 17.367 8.900 -21.865 1.00 79.31 99 GLY A O 1
ATOM 795 N N . GLY A 1 100 ? 15.814 9.368 -20.337 1.00 72.94 100 GLY A N 1
ATOM 796 C CA . GLY A 1 100 ? 15.550 10.744 -20.783 1.00 72.94 100 GLY A CA 1
ATOM 797 C C . GLY A 1 100 ? 14.662 10.901 -22.035 1.00 72.94 100 GLY A C 1
ATOM 798 O O . GLY A 1 100 ? 14.259 12.021 -22.333 1.00 72.94 100 GLY A O 1
ATOM 799 N N . ASP A 1 101 ? 14.293 9.824 -22.733 1.00 84.81 101 ASP A N 1
ATOM 800 C CA . ASP A 1 101 ? 13.506 9.851 -23.976 1.00 84.81 101 ASP A CA 1
ATOM 801 C C . ASP A 1 101 ? 12.000 9.994 -23.684 1.00 84.81 101 ASP A C 1
ATOM 803 O O . ASP A 1 101 ? 11.357 9.092 -23.135 1.00 84.81 101 ASP A O 1
ATOM 807 N N . ARG A 1 102 ? 11.414 11.134 -24.078 1.00 84.75 102 ARG A N 1
ATOM 808 C CA . ARG A 1 102 ? 9.988 11.434 -23.862 1.00 84.75 102 ARG A CA 1
ATOM 809 C C . ARG A 1 102 ? 9.066 10.396 -24.507 1.00 84.75 102 ARG A C 1
ATOM 811 O O . ARG A 1 102 ? 8.095 9.994 -23.871 1.00 84.75 102 ARG A O 1
ATOM 818 N N . LEU A 1 103 ? 9.355 9.924 -25.723 1.00 87.88 103 LEU A N 1
ATOM 819 C CA . LEU A 1 103 ? 8.488 8.960 -26.416 1.00 87.88 103 LEU A CA 1
ATOM 820 C C . LEU A 1 103 ? 8.490 7.598 -25.715 1.00 87.88 103 LEU A C 1
ATOM 822 O O . LEU A 1 103 ? 7.466 6.910 -25.688 1.00 87.88 103 LEU A O 1
ATOM 826 N N . ARG A 1 104 ? 9.618 7.208 -25.109 1.00 90.62 104 ARG A N 1
ATOM 827 C CA . ARG A 1 104 ? 9.682 6.002 -24.268 1.00 90.62 104 ARG A CA 1
ATOM 828 C C . ARG A 1 104 ? 8.860 6.164 -23.002 1.00 90.62 104 ARG A C 1
ATOM 830 O O . ARG A 1 104 ? 8.061 5.281 -22.718 1.00 90.62 104 ARG A O 1
ATOM 837 N N . LYS A 1 105 ? 8.990 7.294 -22.303 1.00 90.00 105 LYS A N 1
ATOM 838 C CA . LYS A 1 105 ? 8.212 7.593 -21.089 1.00 90.00 105 LYS A CA 1
ATOM 839 C C . LYS A 1 105 ? 6.705 7.580 -21.354 1.00 90.00 105 LYS A C 1
ATOM 841 O O . LYS A 1 105 ? 5.982 6.856 -20.682 1.00 90.00 105 LYS A O 1
ATOM 846 N N . VAL A 1 106 ? 6.244 8.308 -22.373 1.00 88.44 106 VAL A N 1
ATOM 847 C CA . VAL A 1 106 ? 4.821 8.341 -22.759 1.00 88.44 106 VAL A CA 1
ATOM 848 C C . VAL A 1 106 ? 4.333 6.949 -23.163 1.00 88.44 106 VAL A C 1
ATOM 850 O O . VAL A 1 106 ? 3.274 6.516 -22.718 1.00 88.44 106 VAL A O 1
ATOM 853 N N . GLY A 1 107 ? 5.117 6.215 -23.962 1.00 91.25 107 GLY A N 1
ATOM 854 C CA . GLY A 1 107 ? 4.786 4.839 -24.336 1.00 91.25 107 GLY A CA 1
ATOM 855 C C . GLY A 1 107 ? 4.673 3.905 -23.127 1.00 91.25 107 GLY A C 1
ATOM 856 O O . GLY A 1 107 ? 3.735 3.122 -23.057 1.00 91.25 107 GLY A O 1
ATOM 857 N N . ASN A 1 108 ? 5.576 4.026 -22.151 1.00 93.88 108 ASN A N 1
ATOM 858 C CA . ASN A 1 108 ? 5.520 3.249 -20.915 1.00 93.88 108 ASN A CA 1
ATOM 859 C C . ASN A 1 108 ? 4.251 3.555 -20.116 1.00 93.88 108 ASN A C 1
ATOM 861 O O . ASN A 1 108 ? 3.564 2.631 -19.694 1.00 93.88 108 ASN A O 1
ATOM 865 N N . VAL A 1 109 ? 3.923 4.837 -19.928 1.00 92.00 109 VAL A N 1
ATOM 866 C CA . VAL A 1 109 ? 2.716 5.251 -19.197 1.00 92.00 109 VAL A CA 1
ATOM 867 C C . VAL A 1 109 ? 1.454 4.712 -19.877 1.00 92.00 109 VAL A C 1
ATOM 869 O O . VAL A 1 109 ? 0.611 4.141 -19.190 1.00 92.00 109 VAL A O 1
ATOM 872 N N . LYS A 1 110 ? 1.360 4.785 -21.214 1.00 91.81 110 LYS A N 1
ATOM 873 C CA . LYS A 1 110 ? 0.257 4.177 -21.985 1.00 91.81 110 LYS A CA 1
ATOM 874 C C . LYS A 1 110 ? 0.129 2.680 -21.712 1.00 91.81 110 LYS A C 1
ATOM 876 O O . LYS A 1 110 ? -0.933 2.227 -21.300 1.00 91.81 110 LYS A O 1
ATOM 881 N N . THR A 1 111 ? 1.231 1.937 -21.834 1.00 94.69 111 THR A N 1
ATOM 882 C CA . THR A 1 111 ? 1.256 0.498 -21.537 1.00 94.69 111 THR A CA 1
ATOM 883 C C . THR A 1 111 ? 0.746 0.203 -20.125 1.00 94.69 111 THR A C 1
ATOM 885 O O . THR A 1 111 ? -0.050 -0.716 -19.936 1.00 94.69 111 THR A O 1
ATOM 888 N N . VAL A 1 112 ? 1.168 0.980 -19.122 1.00 94.75 112 VAL A N 1
ATOM 889 C CA . VAL A 1 112 ? 0.734 0.793 -17.729 1.00 94.75 112 VAL A CA 1
ATOM 890 C C . VAL A 1 112 ? -0.759 1.075 -17.550 1.00 94.75 112 VAL A C 1
ATOM 892 O O . VAL A 1 112 ? -1.435 0.293 -16.881 1.00 94.75 112 VAL A O 1
ATOM 895 N N . ILE A 1 113 ? -1.291 2.134 -18.166 1.00 91.88 113 ILE A N 1
ATOM 896 C CA . ILE A 1 113 ? -2.729 2.446 -18.138 1.00 91.88 113 ILE A CA 1
ATOM 897 C C . ILE A 1 113 ? -3.534 1.302 -18.757 1.00 91.88 113 ILE A C 1
ATOM 899 O O . ILE A 1 113 ? -4.520 0.866 -18.168 1.00 91.88 113 ILE A O 1
ATOM 903 N N . ASP A 1 114 ? -3.088 0.755 -19.888 1.00 91.94 114 ASP A N 1
ATOM 904 C CA . ASP A 1 114 ? -3.763 -0.370 -20.542 1.00 91.94 114 ASP A CA 1
ATOM 905 C C . ASP A 1 114 ? -3.764 -1.629 -19.665 1.00 91.94 114 ASP A C 1
ATOM 907 O O . ASP A 1 114 ? -4.728 -2.400 -19.656 1.00 91.94 114 ASP A O 1
ATOM 911 N N . PHE A 1 115 ? -2.690 -1.876 -18.909 1.00 94.00 115 PHE A N 1
ATOM 912 C CA . PHE A 1 115 ? -2.679 -2.935 -17.897 1.00 94.00 115 PHE A CA 1
ATOM 913 C C . PHE A 1 115 ? -3.660 -2.646 -16.757 1.00 94.00 115 PHE A C 1
ATOM 915 O O . PHE A 1 115 ? -4.427 -3.537 -16.392 1.00 94.00 115 PHE A O 1
ATOM 922 N N . ALA A 1 116 ? -3.672 -1.423 -16.228 1.00 91.25 116 ALA A N 1
ATOM 923 C CA . ALA A 1 116 ? -4.558 -1.026 -15.138 1.00 91.25 116 ALA A CA 1
ATOM 924 C C . ALA A 1 116 ? -6.043 -1.134 -15.528 1.00 91.25 116 ALA A C 1
ATOM 926 O O . ALA A 1 116 ? -6.823 -1.722 -14.780 1.00 91.25 116 ALA A O 1
ATOM 927 N N . LYS A 1 117 ? -6.421 -0.667 -16.727 1.00 90.81 117 LYS A N 1
ATOM 928 C CA . LYS A 1 117 ? -7.780 -0.802 -17.282 1.00 90.81 117 LYS A CA 1
ATOM 929 C C . LYS A 1 117 ? -8.191 -2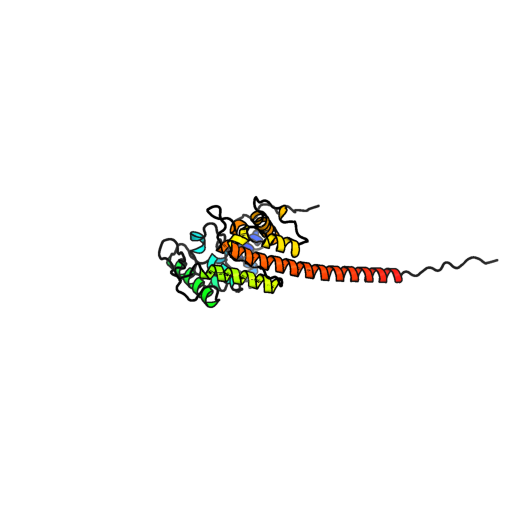.264 -17.436 1.00 90.81 117 LYS A C 1
ATOM 931 O O . LYS A 1 117 ? -9.224 -2.671 -16.917 1.00 90.81 117 LYS A O 1
ATOM 936 N N . ARG A 1 118 ? -7.344 -3.098 -18.054 1.00 92.06 118 ARG A N 1
ATOM 937 C CA . ARG A 1 118 ? -7.612 -4.545 -18.211 1.00 92.06 118 ARG A CA 1
ATOM 938 C C . ARG A 1 118 ? -7.760 -5.290 -16.883 1.00 92.06 118 ARG A C 1
ATOM 940 O O . ARG A 1 118 ? -8.333 -6.375 -16.858 1.00 92.06 118 ARG A O 1
ATOM 947 N N . LYS A 1 119 ? -7.212 -4.744 -15.797 1.00 92.69 119 LYS A N 1
ATOM 948 C CA . LYS A 1 119 ? -7.325 -5.294 -14.440 1.00 92.69 119 LYS A CA 1
ATOM 949 C C . LYS A 1 119 ? -8.417 -4.630 -13.602 1.00 92.69 119 LYS A C 1
ATOM 951 O O . LYS A 1 119 ? -8.540 -4.967 -12.432 1.00 92.69 119 LYS A O 1
ATOM 956 N N . GLY A 1 120 ? -9.208 -3.727 -14.186 1.00 86.75 120 GLY A N 1
ATOM 957 C CA . GLY A 1 120 ? -10.292 -3.030 -13.494 1.00 86.75 120 GLY A CA 1
ATOM 958 C C . GLY A 1 120 ? -9.816 -2.055 -12.414 1.00 86.75 120 GLY A C 1
ATOM 959 O O . GLY A 1 120 ? -10.600 -1.690 -11.547 1.00 86.75 120 GLY A O 1
ATOM 960 N N . LEU A 1 121 ? -8.541 -1.647 -12.437 1.00 85.00 121 LEU A N 1
ATOM 961 C CA . LEU A 1 121 ? -7.993 -0.662 -11.496 1.00 85.00 121 LEU A CA 1
ATOM 962 C C . LEU A 1 121 ? -8.316 0.779 -11.907 1.00 85.00 121 LEU A C 1
ATOM 964 O O . LEU A 1 121 ? -8.305 1.675 -11.069 1.00 85.00 121 LEU A O 1
ATOM 968 N N . LEU A 1 122 ? -8.557 1.005 -13.200 1.00 81.94 122 LEU A N 1
ATOM 969 C CA . LEU A 1 122 ? -8.960 2.291 -13.758 1.00 81.94 122 LEU A CA 1
ATOM 970 C C . LEU A 1 122 ? -10.239 2.110 -14.580 1.00 81.94 122 LEU A C 1
ATOM 972 O O . LEU A 1 122 ? -10.390 1.065 -15.221 1.00 81.94 122 LEU A O 1
ATOM 976 N N . PRO A 1 123 ? -11.133 3.114 -14.599 1.00 76.38 123 PRO A N 1
ATOM 977 C CA . PRO A 1 123 ? -12.311 3.089 -15.456 1.00 76.38 123 PRO A CA 1
ATOM 978 C C . PRO A 1 123 ? -11.909 3.086 -16.939 1.00 76.38 123 PRO A C 1
ATOM 980 O O . PRO A 1 123 ? -10.832 3.553 -17.316 1.00 76.38 123 PRO A O 1
ATOM 983 N N . GLU A 1 124 ? -12.792 2.579 -17.802 1.00 68.12 124 GLU A N 1
ATOM 984 C CA . GLU A 1 124 ? -12.527 2.485 -19.247 1.00 68.12 124 GLU A CA 1
ATOM 985 C C . GLU A 1 124 ? -12.416 3.852 -19.946 1.00 68.12 124 GLU A C 1
ATOM 987 O O . GLU A 1 124 ? -11.845 3.920 -21.037 1.00 68.12 124 GLU A O 1
ATOM 992 N N . GLY A 1 125 ? -12.872 4.933 -19.297 1.00 65.12 125 GLY A N 1
ATOM 993 C CA . GLY A 1 125 ? -12.849 6.307 -19.808 1.00 65.12 125 GLY A CA 1
ATOM 994 C C . GLY A 1 125 ? -11.476 6.787 -20.293 1.00 65.12 125 GLY A C 1
ATOM 995 O O . GLY A 1 125 ? -10.426 6.242 -19.935 1.00 65.12 125 GLY A O 1
ATOM 996 N N . GLU A 1 126 ? -11.472 7.797 -21.158 1.00 60.12 126 GLU A N 1
ATOM 997 C CA . GLU A 1 126 ? -10.232 8.353 -21.696 1.00 60.12 126 GLU A CA 1
ATOM 998 C C . GLU A 1 126 ? -9.444 9.059 -20.588 1.00 60.12 126 GLU A C 1
ATOM 1000 O O . GLU A 1 126 ? -9.972 9.882 -19.846 1.00 60.12 126 GLU A O 1
ATOM 1005 N N . ILE A 1 127 ? -8.173 8.677 -20.446 1.00 68.50 127 ILE A N 1
ATOM 1006 C CA . ILE A 1 127 ? -7.224 9.374 -19.583 1.00 68.50 127 ILE A CA 1
ATOM 1007 C C . ILE A 1 127 ? -6.310 10.135 -20.524 1.00 68.50 127 ILE A C 1
ATOM 1009 O O . ILE A 1 127 ? -5.540 9.521 -21.272 1.00 68.50 127 ILE A O 1
ATOM 1013 N N . 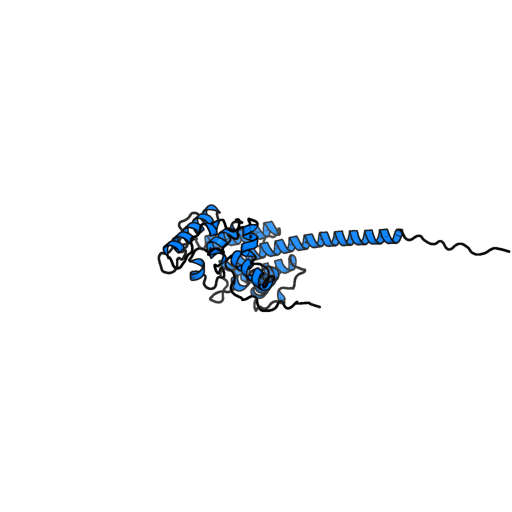GLU A 1 128 ? -6.419 11.458 -20.501 1.00 64.25 128 GLU A N 1
ATOM 1014 C CA . GLU A 1 128 ? -5.552 12.307 -21.297 1.00 64.25 128 GLU A CA 1
ATOM 1015 C C . GLU A 1 128 ? -4.147 12.301 -20.700 1.00 64.25 128 GLU A C 1
ATOM 1017 O O . GLU A 1 128 ? -3.922 12.552 -19.513 1.00 64.25 128 GLU A O 1
ATOM 1022 N N . ILE A 1 129 ? -3.181 11.965 -21.549 1.00 65.88 129 ILE A N 1
ATOM 1023 C CA . ILE A 1 129 ? -1.771 12.019 -21.201 1.00 65.88 129 ILE A CA 1
ATOM 1024 C C . ILE A 1 129 ? -1.266 13.362 -21.705 1.00 65.88 129 ILE A C 1
ATOM 1026 O O . ILE A 1 129 ? -1.124 13.541 -22.915 1.00 65.88 129 ILE A O 1
ATOM 1030 N N . ALA A 1 130 ? -1.014 14.293 -20.783 1.00 60.91 130 ALA A N 1
ATOM 1031 C CA . ALA A 1 130 ? -0.562 15.628 -21.144 1.00 60.91 130 ALA A CA 1
ATOM 1032 C C . ALA A 1 130 ? 0.773 15.573 -21.910 1.00 60.91 130 ALA A C 1
ATOM 1034 O O . ALA A 1 130 ? 1.703 14.852 -21.534 1.00 60.91 130 ALA A O 1
ATOM 1035 N N . ASP A 1 131 ? 0.856 16.356 -22.986 1.00 54.34 131 ASP A N 1
ATOM 1036 C CA . ASP A 1 131 ? 2.001 16.395 -23.901 1.00 54.34 131 ASP A CA 1
ATOM 1037 C C . ASP A 1 131 ? 3.167 17.275 -23.404 1.00 54.34 131 ASP A C 1
ATOM 1039 O O . ASP A 1 131 ? 4.238 17.309 -24.015 1.00 54.34 131 ASP A O 1
ATOM 1043 N N . GLU A 1 132 ? 3.005 17.994 -22.297 1.00 50.72 132 GLU A N 1
ATOM 1044 C CA . GLU A 1 132 ? 4.038 18.895 -21.785 1.00 50.72 132 GLU A CA 1
ATOM 1045 C C . GLU A 1 132 ? 5.036 18.194 -20.851 1.00 50.72 132 GLU A C 1
ATOM 1047 O O . GLU A 1 132 ? 4.904 17.022 -20.516 1.00 50.72 132 GLU A O 1
ATOM 1052 N N . VAL A 1 133 ? 6.099 18.919 -20.487 1.00 45.81 133 VAL A N 1
ATOM 1053 C CA . VAL A 1 133 ? 7.386 18.480 -19.898 1.00 45.81 133 VAL A CA 1
ATOM 1054 C C . VAL A 1 133 ? 7.282 17.506 -18.702 1.00 45.81 133 VAL A C 1
ATOM 1056 O O . VAL A 1 133 ? 8.257 16.819 -18.395 1.00 45.81 133 VAL A O 1
ATOM 1059 N N . ASN A 1 134 ? 6.101 17.360 -18.100 1.00 52.09 134 ASN A N 1
ATOM 1060 C CA . ASN A 1 134 ? 5.740 16.290 -17.178 1.00 52.09 134 ASN A CA 1
ATOM 1061 C C . ASN A 1 134 ? 4.541 15.519 -17.751 1.00 52.09 134 ASN A C 1
ATOM 1063 O O . ASN A 1 134 ? 3.443 16.065 -17.797 1.00 52.09 134 ASN A O 1
ATOM 1067 N N . THR A 1 135 ? 4.736 14.254 -18.145 1.00 53.84 135 THR A N 1
ATOM 1068 C CA . THR A 1 135 ? 3.643 13.322 -18.461 1.00 53.84 135 THR A CA 1
ATOM 1069 C C . THR A 1 135 ? 2.750 13.190 -17.224 1.00 53.84 135 THR A C 1
ATOM 1071 O O . THR A 1 135 ? 3.027 12.372 -16.345 1.00 53.84 135 THR A O 1
ATOM 1074 N N . PHE A 1 136 ? 1.728 14.031 -17.109 1.00 52.00 136 PHE A N 1
ATOM 1075 C CA . PHE A 1 136 ? 0.775 13.986 -16.012 1.00 52.00 136 PHE A CA 1
ATOM 1076 C C . PHE A 1 136 ? -0.543 13.405 -16.509 1.00 52.00 136 PHE A C 1
ATOM 1078 O O . PHE A 1 136 ? -0.951 13.643 -17.647 1.00 52.00 136 PHE A O 1
ATOM 1085 N N . LEU A 1 137 ? -1.167 12.594 -15.658 1.00 53.72 137 LEU A N 1
ATOM 1086 C CA . LEU A 1 137 ? -2.503 12.070 -15.892 1.00 53.72 137 LEU A CA 1
ATOM 1087 C C . LEU A 1 137 ? -3.476 13.115 -15.365 1.00 53.72 137 LEU A C 1
ATOM 1089 O O . LEU A 1 137 ? -3.693 13.204 -14.157 1.00 53.72 137 LEU A O 1
ATOM 1093 N N . SER A 1 138 ? -4.044 13.908 -16.265 1.00 43.72 138 SER A N 1
ATOM 1094 C CA . SER A 1 138 ? -5.249 14.655 -15.936 1.00 43.72 138 SER A CA 1
ATOM 1095 C C . SER A 1 138 ? -6.410 13.681 -16.079 1.00 43.72 138 SER A C 1
ATOM 1097 O O . SER A 1 138 ? -6.785 13.294 -17.184 1.00 43.72 138 SER A O 1
ATOM 1099 N N . VAL A 1 139 ? -6.964 13.225 -14.955 1.00 45.78 139 VAL A N 1
ATOM 1100 C CA . VAL A 1 139 ? -8.272 12.562 -14.975 1.00 45.78 139 VAL A CA 1
ATOM 1101 C C . VAL A 1 139 ? -9.314 13.674 -15.113 1.00 45.78 139 VAL A C 1
ATOM 1103 O O . VAL A 1 139 ? -9.920 14.085 -14.135 1.00 45.78 139 VAL A O 1
ATOM 1106 N N . GLU A 1 140 ? -9.473 14.209 -16.325 1.00 33.94 140 GLU A N 1
ATOM 1107 C CA . GLU A 1 140 ? -10.555 15.150 -16.677 1.00 33.94 140 GLU A CA 1
ATOM 1108 C C . GLU A 1 140 ? -11.836 14.424 -17.130 1.00 33.94 140 GLU A C 1
ATOM 1110 O O . GLU A 1 140 ? -12.742 15.009 -17.717 1.00 33.94 140 GLU A O 1
ATOM 1115 N N . GLY A 1 141 ? -11.965 13.136 -16.807 1.00 36.41 141 GLY A N 1
ATOM 1116 C CA . GLY A 1 141 ? -13.236 12.429 -16.902 1.00 36.41 141 GLY A CA 1
ATOM 1117 C C . GLY A 1 141 ? -14.060 12.688 -15.648 1.00 36.41 141 GLY A C 1
ATOM 1118 O O . GLY A 1 141 ? -13.648 12.254 -14.579 1.00 36.41 141 GLY A O 1
ATOM 1119 N N . SER A 1 142 ? -15.195 13.379 -15.796 1.00 34.34 142 SER A N 1
ATOM 1120 C CA . SER A 1 142 ? -16.264 13.624 -14.815 1.00 34.34 142 SER A CA 1
ATOM 1121 C C . SER A 1 142 ? -16.328 12.631 -13.643 1.00 34.34 142 SER A C 1
ATOM 1123 O O . SER A 1 142 ? -17.161 11.728 -13.616 1.00 34.34 142 SER A O 1
ATOM 1125 N N . ILE A 1 143 ? -15.492 12.826 -12.627 1.00 42.75 143 ILE A N 1
ATOM 1126 C CA . ILE A 1 143 ? -15.818 12.380 -11.281 1.00 42.75 143 ILE A CA 1
ATOM 1127 C C . ILE A 1 143 ? -16.692 13.510 -10.764 1.00 42.75 143 ILE A C 1
ATOM 1129 O O . ILE A 1 143 ? -16.183 14.576 -10.430 1.00 42.75 143 ILE A O 1
ATOM 1133 N N . ASN A 1 144 ? -18.013 13.330 -10.790 1.00 40.97 144 ASN A N 1
ATOM 1134 C CA . ASN A 1 144 ? -18.897 14.190 -10.015 1.00 40.97 144 ASN A CA 1
ATOM 1135 C C . ASN A 1 144 ? -18.392 14.112 -8.568 1.00 40.97 144 ASN A C 1
ATOM 1137 O O . ASN A 1 144 ? -18.606 13.108 -7.891 1.00 40.97 144 ASN A O 1
ATOM 1141 N N . ASP A 1 145 ? -17.647 15.122 -8.116 1.00 46.31 145 ASP A N 1
ATOM 1142 C CA . ASP A 1 145 ? -16.998 15.105 -6.801 1.00 46.31 145 ASP A CA 1
ATOM 1143 C C . ASP A 1 145 ? -18.027 14.976 -5.659 1.00 46.31 145 ASP A C 1
ATOM 1145 O O . ASP A 1 145 ? -17.670 14.527 -4.572 1.00 46.31 145 ASP A O 1
ATOM 1149 N N . SER A 1 146 ? -19.308 15.280 -5.919 1.00 48.19 146 SER A N 1
ATOM 1150 C CA . SER A 1 146 ? -20.426 15.017 -5.004 1.00 48.19 146 SER A CA 1
ATOM 1151 C C . SER A 1 146 ? -20.794 13.534 -4.896 1.00 48.19 146 SER A C 1
ATOM 1153 O O . SER A 1 146 ? -20.981 13.043 -3.790 1.00 48.19 146 SER A O 1
ATOM 1155 N N . ASP A 1 147 ? -20.854 12.800 -6.012 1.00 52.50 147 ASP A N 1
ATOM 1156 C CA . ASP A 1 147 ? -21.388 11.427 -6.041 1.00 52.50 147 ASP A CA 1
ATOM 1157 C C . ASP A 1 147 ? -20.368 10.404 -5.512 1.00 52.50 147 ASP A C 1
ATOM 1159 O O . ASP A 1 147 ? -20.723 9.354 -4.978 1.00 52.50 147 ASP A O 1
ATOM 1163 N N . ASN A 1 148 ? -19.073 10.707 -5.643 1.00 62.19 148 ASN A N 1
ATOM 1164 C CA . ASN A 1 148 ? -18.001 9.813 -5.205 1.00 62.19 148 ASN A CA 1
ATOM 1165 C C . ASN A 1 148 ? -17.822 9.802 -3.677 1.00 62.19 148 ASN A C 1
ATOM 1167 O O . ASN A 1 148 ? -17.403 8.801 -3.103 1.00 62.19 148 ASN A O 1
ATOM 1171 N N . CYS A 1 149 ? -18.127 10.919 -3.015 1.00 64.75 149 CYS A N 1
ATOM 1172 C CA . CYS A 1 149 ? -18.008 11.052 -1.566 1.00 64.75 149 CYS A CA 1
ATOM 1173 C C . CYS A 1 149 ? -19.022 10.149 -0.844 1.00 64.75 149 CYS A C 1
ATOM 1175 O O . CYS A 1 149 ? -18.640 9.354 0.019 1.00 64.75 149 CYS A O 1
ATOM 1177 N N . ASP A 1 150 ? -20.278 10.183 -1.295 1.00 76.62 150 ASP A N 1
ATOM 1178 C CA . ASP A 1 150 ? -21.350 9.325 -0.788 1.00 76.62 150 ASP A CA 1
ATOM 1179 C C . ASP A 1 150 ? -21.041 7.839 -1.036 1.00 76.62 150 ASP A C 1
ATOM 1181 O O . ASP A 1 150 ? -21.157 7.017 -0.127 1.00 76.62 150 ASP A O 1
ATOM 1185 N N . ALA A 1 151 ? -20.530 7.492 -2.223 1.00 82.56 151 ALA A N 1
ATOM 1186 C CA . ALA A 1 151 ? -20.133 6.120 -2.542 1.00 82.56 151 ALA A CA 1
ATOM 1187 C C . AL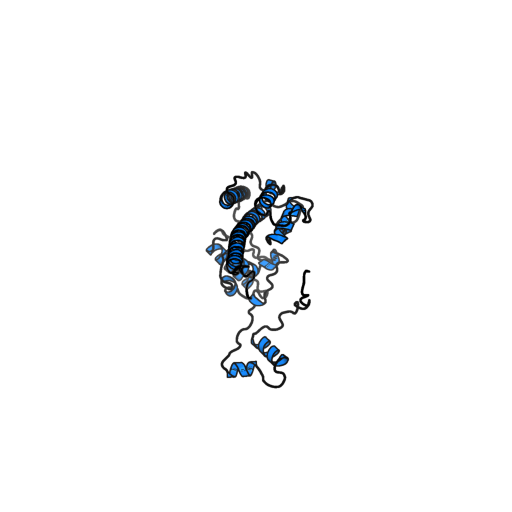A A 1 151 ? -18.991 5.592 -1.647 1.00 82.56 151 ALA A C 1
ATOM 1189 O O . ALA A 1 151 ? -18.994 4.425 -1.241 1.00 82.56 151 ALA A O 1
ATOM 1190 N N . GLU A 1 152 ? -18.003 6.432 -1.320 1.00 84.81 152 GLU A N 1
ATOM 1191 C CA . GLU A 1 152 ? -16.907 6.068 -0.414 1.00 84.81 152 GLU A CA 1
ATOM 1192 C C . GLU A 1 152 ? -17.393 5.883 1.028 1.00 84.81 152 GLU A C 1
ATOM 1194 O O . GLU A 1 152 ? -16.973 4.944 1.711 1.00 84.81 152 GLU A O 1
ATOM 1199 N N . VAL A 1 153 ? -18.311 6.737 1.480 1.00 89.31 153 VAL A N 1
ATOM 1200 C CA . VAL A 1 153 ? -18.944 6.626 2.796 1.00 89.31 153 VAL A CA 1
ATOM 1201 C C . VAL A 1 153 ? -19.774 5.346 2.905 1.00 89.31 153 VAL A C 1
ATOM 1203 O O . VAL A 1 153 ? -19.576 4.570 3.844 1.00 89.31 153 VAL A O 1
ATOM 1206 N N . ASP A 1 154 ? -20.619 5.063 1.915 1.00 89.00 154 ASP A N 1
ATOM 1207 C CA . ASP A 1 154 ? -21.393 3.823 1.849 1.00 89.00 154 ASP A CA 1
ATOM 1208 C C . ASP A 1 154 ? -20.474 2.599 1.843 1.00 89.00 154 ASP A C 1
ATOM 1210 O O . ASP A 1 154 ? -20.711 1.618 2.556 1.00 89.00 154 ASP A O 1
ATOM 1214 N N . SER A 1 155 ? -19.371 2.666 1.090 1.00 90.25 155 SER A N 1
ATOM 1215 C CA . SER A 1 155 ? -18.349 1.621 1.073 1.00 90.25 155 SER A CA 1
ATOM 1216 C C . SER A 1 155 ? -17.754 1.375 2.463 1.00 90.25 155 SER A C 1
ATOM 1218 O O . SER A 1 155 ? -17.564 0.212 2.830 1.00 90.25 155 SER A O 1
ATOM 1220 N N . ILE A 1 156 ? -17.482 2.423 3.248 1.00 93.88 156 ILE A N 1
ATOM 1221 C CA . ILE A 1 156 ? -16.988 2.300 4.629 1.00 93.88 156 ILE A CA 1
ATOM 1222 C C . ILE A 1 156 ? -18.048 1.655 5.524 1.00 93.88 156 ILE A C 1
ATOM 1224 O O . ILE A 1 156 ? -17.739 0.707 6.250 1.00 93.88 156 ILE A O 1
ATOM 1228 N N . SER A 1 157 ? -19.299 2.114 5.461 1.00 93.25 157 SER A N 1
ATOM 1229 C CA . SER A 1 157 ? -20.388 1.555 6.268 1.00 93.25 157 SER A CA 1
ATOM 1230 C C . SER A 1 157 ? -20.629 0.073 5.957 1.00 93.25 157 SER A C 1
ATOM 1232 O O . SER A 1 157 ? -20.760 -0.735 6.880 1.00 93.25 157 SER A O 1
ATOM 1234 N N . GLN A 1 158 ? -20.587 -0.330 4.683 1.00 93.00 158 GLN A N 1
ATOM 1235 C CA . GLN A 1 158 ? -20.664 -1.743 4.288 1.00 93.00 158 GLN A CA 1
ATOM 1236 C C . GLN A 1 158 ? -19.460 -2.558 4.777 1.00 93.00 158 GLN A C 1
ATOM 1238 O O . GLN A 1 158 ? -19.604 -3.712 5.193 1.00 93.00 158 GLN A O 1
ATOM 1243 N N . GLN A 1 159 ? -18.259 -1.976 4.773 1.00 94.88 159 GLN A N 1
ATOM 1244 C CA . GLN A 1 159 ? -17.059 -2.636 5.286 1.00 94.88 159 GLN A CA 1
ATOM 1245 C C . GLN A 1 159 ? -17.143 -2.868 6.803 1.00 94.88 159 GLN A C 1
ATOM 1247 O O . GLN A 1 159 ? -16.809 -3.948 7.290 1.00 94.88 159 GLN A O 1
ATOM 1252 N N . LEU A 1 160 ? -17.640 -1.884 7.556 1.00 95.69 160 LEU A N 1
ATOM 1253 C CA . LEU A 1 160 ? -17.878 -2.008 8.995 1.00 95.69 160 LEU A CA 1
ATOM 1254 C C . LEU A 1 160 ? -18.922 -3.088 9.302 1.00 95.69 160 LEU A C 1
ATOM 1256 O O . LEU A 1 160 ? -18.705 -3.925 10.183 1.00 95.69 160 LEU A O 1
ATOM 1260 N N . LEU A 1 161 ? -20.016 -3.122 8.540 1.00 95.25 161 LEU A N 1
ATOM 1261 C CA . LEU A 1 161 ? -21.056 -4.130 8.706 1.00 95.25 161 LEU A CA 1
ATOM 1262 C C . LEU A 1 161 ? -20.541 -5.539 8.383 1.00 95.25 161 LEU A C 1
ATOM 1264 O O . LEU A 1 161 ? -20.768 -6.466 9.155 1.00 95.25 161 LEU A O 1
ATOM 1268 N N . SER A 1 162 ? -19.824 -5.709 7.273 1.00 95.06 162 SER A N 1
ATOM 1269 C CA . SER A 1 162 ? -19.343 -7.026 6.832 1.00 95.06 162 SER A CA 1
ATOM 1270 C C . SER A 1 162 ? -18.237 -7.598 7.719 1.00 95.06 162 SER A C 1
ATOM 1272 O O . SER A 1 162 ? -18.257 -8.792 8.018 1.00 95.06 162 SER A O 1
ATOM 1274 N N . LEU A 1 163 ? -17.281 -6.774 8.157 1.00 95.38 163 LEU A N 1
ATOM 1275 C CA . LEU A 1 163 ? -16.148 -7.245 8.956 1.00 95.38 163 LEU A CA 1
ATOM 1276 C C . LEU A 1 163 ? -16.483 -7.326 10.448 1.00 95.38 163 LEU A C 1
ATOM 1278 O O . LEU A 1 163 ? -16.096 -8.285 11.114 1.00 95.38 163 LEU A O 1
ATOM 1282 N N . PHE A 1 164 ? -17.215 -6.346 10.979 1.00 94.25 164 PHE A N 1
ATOM 1283 C CA . PHE A 1 164 ? -17.450 -6.214 12.420 1.00 94.25 164 PHE A CA 1
ATOM 1284 C C . PHE A 1 164 ? -18.906 -6.433 12.841 1.00 94.25 164 PHE A C 1
ATOM 1286 O O . PHE A 1 164 ? -19.180 -6.469 14.040 1.00 94.25 164 PHE A O 1
ATOM 1293 N N . GLY A 1 165 ? -19.848 -6.564 11.901 1.00 93.44 165 GLY A N 1
ATOM 1294 C CA . GLY A 1 165 ? -21.276 -6.640 12.223 1.00 93.44 165 GLY A CA 1
ATOM 1295 C C . GLY A 1 165 ? -21.822 -5.345 12.827 1.00 93.44 165 GLY A C 1
ATOM 1296 O O . GLY A 1 165 ? -22.824 -5.384 13.538 1.00 93.44 165 GLY A O 1
ATOM 1297 N N . MET A 1 166 ? -21.150 -4.209 12.604 1.00 91.94 166 MET A N 1
ATOM 1298 C CA . MET A 1 166 ? -21.507 -2.929 13.215 1.00 91.94 166 MET A CA 1
ATOM 1299 C C . MET A 1 166 ? -22.134 -1.980 12.197 1.00 91.94 166 MET A C 1
ATOM 1301 O O . MET A 1 166 ? -21.605 -1.785 11.106 1.00 91.94 166 MET A O 1
ATOM 1305 N N . SER A 1 167 ? -23.242 -1.354 12.589 1.00 90.31 167 SER A N 1
ATOM 1306 C CA . SER A 1 167 ? -23.810 -0.220 11.864 1.00 90.31 167 SER A CA 1
ATOM 1307 C C . SER A 1 167 ? -23.207 1.066 12.416 1.00 90.31 167 SER A C 1
ATOM 1309 O O . SER A 1 167 ? -23.279 1.314 13.621 1.00 90.31 167 SER A O 1
ATOM 1311 N N . TYR A 1 168 ? -22.606 1.870 11.545 1.00 87.62 168 TYR A N 1
ATOM 1312 C CA . TYR A 1 168 ? -22.072 3.184 11.883 1.00 87.62 168 TYR A CA 1
ATOM 1313 C C . TYR A 1 168 ? -22.469 4.155 10.771 1.00 87.62 168 TYR A C 1
ATOM 1315 O O . TYR A 1 168 ? -22.086 3.969 9.614 1.00 87.62 168 TYR A O 1
ATOM 1323 N N . GLU A 1 169 ? -23.292 5.139 11.123 1.00 86.19 169 GLU A N 1
ATOM 1324 C CA . GLU A 1 169 ? -23.740 6.175 10.197 1.00 86.19 169 GLU A CA 1
ATOM 1325 C C . GLU A 1 169 ? -22.657 7.244 10.078 1.00 86.19 169 GLU A C 1
ATOM 1327 O O . GLU A 1 169 ? -22.239 7.820 11.082 1.00 86.19 169 GLU A O 1
ATOM 1332 N N . ILE A 1 170 ? -22.221 7.503 8.849 1.00 88.06 170 ILE A N 1
ATOM 1333 C CA . ILE A 1 170 ? -21.323 8.603 8.500 1.00 88.06 170 ILE A CA 1
ATOM 1334 C C . ILE A 1 170 ? -22.121 9.471 7.539 1.00 88.06 170 ILE A C 1
ATOM 1336 O O . ILE A 1 170 ? -22.607 8.975 6.527 1.00 88.06 170 ILE A O 1
ATOM 1340 N N . ARG A 1 171 ? -22.310 10.747 7.870 1.00 85.62 171 ARG A N 1
ATOM 1341 C CA . ARG A 1 171 ? -23.033 11.679 6.984 1.00 85.62 171 ARG A CA 1
ATOM 1342 C C . ARG A 1 171 ? -22.085 12.493 6.125 1.00 85.62 171 ARG A C 1
ATOM 1344 O O . ARG A 1 171 ? -22.468 12.979 5.071 1.00 85.62 171 ARG A O 1
ATOM 1351 N N . ASN A 1 172 ? -20.868 12.683 6.620 1.00 85.75 172 ASN A N 1
ATOM 1352 C CA . ASN A 1 172 ? -19.820 13.440 5.963 1.00 85.75 172 ASN A CA 1
ATOM 1353 C C . ASN A 1 172 ? -18.464 12.810 6.331 1.00 85.75 172 ASN A C 1
ATOM 1355 O O . ASN A 1 172 ? -18.229 12.573 7.520 1.00 85.75 172 ASN A O 1
ATOM 1359 N N . PRO A 1 173 ? -17.542 12.573 5.377 1.00 86.62 173 PRO A N 1
ATOM 1360 C CA . PRO A 1 173 ? -16.206 12.060 5.683 1.00 86.62 173 PRO A CA 1
ATOM 1361 C C . PRO A 1 173 ? -15.434 12.864 6.726 1.00 86.62 173 PRO A C 1
ATOM 1363 O O . PRO A 1 173 ? -14.628 12.301 7.461 1.00 86.62 173 PRO A O 1
ATOM 1366 N N . LEU A 1 174 ? -15.674 14.172 6.831 1.00 88.12 174 LEU A N 1
ATOM 1367 C CA . LEU A 1 174 ? -15.031 15.026 7.826 1.00 88.12 174 LEU A CA 1
ATOM 1368 C C . LEU A 1 174 ? -15.406 14.646 9.267 1.00 88.12 174 LEU A C 1
ATOM 1370 O O . LEU A 1 174 ? -14.639 14.941 10.181 1.00 88.12 174 LEU A O 1
ATOM 1374 N N . GLU A 1 175 ? -16.522 13.942 9.494 1.00 89.94 175 GLU A N 1
ATOM 1375 C CA . GLU A 1 175 ? -16.869 13.391 10.814 1.00 89.94 175 GLU A CA 1
ATOM 1376 C C . GLU A 1 175 ? -15.813 12.385 11.297 1.00 89.94 175 GLU A C 1
ATOM 1378 O O . GLU A 1 175 ? -15.537 12.305 12.492 1.00 89.94 175 GLU A O 1
ATOM 1383 N N . LEU A 1 176 ? -15.139 11.688 10.373 1.00 90.69 176 LEU A N 1
ATOM 1384 C CA . LEU A 1 176 ? -14.055 10.749 10.681 1.00 90.69 176 LEU A CA 1
ATOM 1385 C C . LEU A 1 176 ? -12.841 11.456 11.300 1.00 90.69 176 LEU A C 1
ATOM 1387 O O . LEU A 1 176 ? -12.056 10.830 12.020 1.00 90.69 176 LEU A O 1
ATOM 1391 N N . ALA A 1 177 ? -12.691 12.765 11.071 1.00 90.25 177 ALA A N 1
ATOM 1392 C CA . ALA A 1 177 ? -11.571 13.537 11.591 1.00 90.25 177 ALA A CA 1
ATOM 1393 C C . ALA A 1 177 ? -11.565 13.654 13.125 1.00 90.25 177 ALA A C 1
ATOM 1395 O O . ALA A 1 177 ? -10.514 13.906 13.719 1.00 90.25 177 ALA A O 1
ATOM 1396 N N . ASP A 1 178 ? -12.708 13.435 13.785 1.00 89.69 178 ASP A N 1
ATOM 1397 C CA . ASP A 1 178 ? -12.809 13.493 15.246 1.00 89.69 178 ASP A CA 1
ATOM 1398 C C . ASP A 1 178 ? -12.136 12.300 15.958 1.00 89.69 178 ASP A C 1
ATOM 1400 O O . ASP A 1 178 ? -11.911 12.333 17.172 1.00 89.69 178 ASP A O 1
ATOM 1404 N N . GLY A 1 179 ? -11.775 11.254 15.207 1.00 91.19 179 GLY A N 1
ATOM 1405 C CA . GLY A 1 179 ? -11.071 10.086 15.722 1.00 91.19 179 GLY A CA 1
ATOM 1406 C C . GLY A 1 179 ? -11.939 9.111 16.527 1.00 91.19 179 GLY A C 1
ATOM 1407 O O . GLY A 1 179 ? -11.408 8.115 17.027 1.00 91.19 179 GLY A O 1
ATOM 1408 N N . LYS A 1 180 ? -13.251 9.344 16.687 1.00 93.38 180 LYS A N 1
ATOM 1409 C CA . LYS A 1 180 ? -14.116 8.528 17.559 1.00 93.38 180 LYS A CA 1
ATOM 1410 C C . LYS A 1 180 ? -14.283 7.105 17.048 1.00 93.38 180 LYS A C 1
ATOM 1412 O O . LYS A 1 180 ? -14.098 6.171 17.830 1.00 93.38 180 LYS A O 1
ATOM 1417 N N . LEU A 1 181 ? -14.590 6.935 15.759 1.00 95.00 181 LEU A N 1
ATOM 1418 C CA . LEU A 1 181 ? -14.719 5.612 15.136 1.00 95.00 181 LEU A CA 1
ATOM 1419 C C . LEU A 1 181 ? -13.429 4.803 15.320 1.00 95.00 181 LEU A C 1
ATOM 1421 O O . LEU A 1 181 ? -13.451 3.674 15.804 1.00 95.00 181 LEU A O 1
ATOM 1425 N N . PHE A 1 182 ? -12.291 5.413 14.999 1.00 95.38 182 PHE A N 1
ATOM 1426 C CA . PHE A 1 182 ? -10.988 4.768 15.106 1.00 95.38 182 PHE A CA 1
ATOM 1427 C C . PHE A 1 182 ? -10.622 4.400 16.546 1.00 95.38 182 PHE A C 1
ATOM 1429 O O . PHE A 1 182 ? -10.140 3.298 16.798 1.00 95.38 182 PHE A O 1
ATOM 1436 N N . SER A 1 183 ? -10.881 5.298 17.500 1.00 95.62 183 SER A N 1
ATOM 1437 C CA . SER A 1 183 ? -10.664 5.062 18.931 1.00 95.62 183 SER A CA 1
ATOM 1438 C C . SER A 1 183 ? -11.498 3.884 19.433 1.00 95.62 183 SER A C 1
ATOM 1440 O O . SER A 1 183 ? -10.981 3.009 20.133 1.00 95.62 183 SER A O 1
ATOM 1442 N N . PHE A 1 184 ? -12.773 3.824 19.033 1.00 95.12 184 PHE A N 1
ATOM 1443 C CA . PHE A 1 184 ? -13.656 2.705 19.344 1.00 95.12 184 PHE A CA 1
ATOM 1444 C C . PHE A 1 184 ? -13.103 1.389 18.787 1.00 95.12 184 PHE A C 1
ATOM 1446 O O . PHE A 1 184 ? -12.921 0.434 19.546 1.00 95.12 184 PHE A O 1
ATOM 1453 N N . LEU A 1 185 ? -12.768 1.352 17.493 1.00 95.69 185 LEU A N 1
ATOM 1454 C CA . LEU A 1 185 ? -12.230 0.157 16.844 1.00 95.69 185 LEU A CA 1
ATOM 1455 C C . LEU A 1 185 ? -10.921 -0.304 17.497 1.00 95.69 185 LEU A C 1
ATOM 1457 O O . LEU A 1 185 ? -10.753 -1.494 17.762 1.00 95.69 185 LEU A O 1
ATOM 1461 N N . TRP A 1 186 ? -10.020 0.628 17.819 1.00 95.62 186 TRP A N 1
ATOM 1462 C CA . TRP A 1 186 ? -8.760 0.327 18.499 1.00 95.62 186 TRP A CA 1
ATOM 1463 C C . TRP A 1 186 ? -8.982 -0.337 19.853 1.00 95.62 186 TRP A C 1
ATOM 1465 O O . TRP A 1 186 ? -8.425 -1.398 20.132 1.00 95.62 186 TRP A O 1
ATOM 1475 N N . LYS A 1 187 ? -9.829 0.259 20.695 1.00 94.06 187 LYS A N 1
ATOM 1476 C CA . LYS A 1 187 ? -10.093 -0.248 22.049 1.00 94.06 187 LYS A CA 1
ATOM 1477 C C . LYS A 1 187 ? -10.783 -1.609 22.017 1.00 94.06 187 LYS A C 1
ATOM 1479 O O . LYS A 1 187 ? -10.422 -2.498 22.792 1.00 94.06 187 LYS A O 1
ATOM 1484 N N . GLN A 1 188 ? -11.734 -1.775 21.101 1.00 93.19 188 GLN A N 1
ATOM 1485 C CA . GLN A 1 188 ? -12.548 -2.980 21.001 1.00 93.19 188 GLN A CA 1
ATOM 1486 C C . GLN A 1 188 ? -11.801 -4.159 20.364 1.00 93.19 188 GLN A C 1
ATOM 1488 O O . GLN A 1 188 ? -11.929 -5.286 20.839 1.00 93.19 188 GLN A O 1
ATOM 1493 N N . TYR A 1 189 ? -11.029 -3.920 19.301 1.00 92.56 189 TYR A N 1
ATOM 1494 C CA . TYR A 1 189 ? -10.469 -4.989 18.464 1.00 92.56 189 TYR A CA 1
ATOM 1495 C C . TYR A 1 189 ? -8.944 -5.121 18.548 1.00 92.56 189 TYR A C 1
ATOM 1497 O O . TYR A 1 189 ? -8.395 -6.135 18.116 1.00 92.56 189 TYR A O 1
ATOM 1505 N N . TYR A 1 190 ? -8.251 -4.156 19.157 1.00 90.88 190 TYR A N 1
ATOM 1506 C CA . TYR A 1 190 ? -6.795 -4.167 19.315 1.00 90.88 190 TYR A CA 1
ATOM 1507 C C . TYR A 1 190 ? -6.358 -3.979 20.781 1.00 90.88 190 TYR A C 1
ATOM 1509 O O . TYR A 1 190 ? -5.411 -3.264 21.102 1.00 90.88 190 TYR A O 1
ATOM 1517 N N . SER A 1 191 ? -7.035 -4.670 21.702 1.00 76.44 191 SER A N 1
ATOM 1518 C CA . SER A 1 191 ? -6.899 -4.473 23.157 1.00 76.44 191 SER A CA 1
ATOM 1519 C C . SER A 1 191 ? -5.550 -4.894 23.765 1.00 76.44 191 SER A C 1
ATOM 1521 O O . SER A 1 191 ? -5.260 -4.543 24.904 1.00 76.44 191 SER A O 1
ATOM 1523 N N . TYR A 1 192 ? -4.731 -5.664 23.043 1.00 79.06 192 TYR A N 1
ATOM 1524 C CA . TYR A 1 192 ? -3.424 -6.147 23.520 1.00 79.06 192 TYR A CA 1
ATOM 1525 C C . TYR A 1 192 ? -2.247 -5.279 23.063 1.00 79.06 192 TYR A C 1
ATOM 1527 O O . TYR A 1 192 ? -1.116 -5.506 23.495 1.00 79.06 192 TYR A O 1
ATOM 1535 N N . GLY A 1 193 ? -2.496 -4.328 22.161 1.00 80.06 193 GLY A N 1
ATOM 1536 C CA . GLY A 1 193 ? -1.480 -3.411 21.670 1.00 80.06 193 GLY A CA 1
ATOM 1537 C C . GLY A 1 193 ? -1.199 -2.267 22.638 1.00 80.06 193 GLY A C 1
ATOM 1538 O O . GLY A 1 193 ? -1.894 -2.068 23.635 1.00 80.06 193 GLY A O 1
ATOM 1539 N N . THR A 1 194 ? -0.181 -1.476 22.307 1.00 89.12 194 THR A N 1
ATOM 1540 C CA . THR A 1 194 ? 0.065 -0.199 22.974 1.00 89.12 194 THR A CA 1
ATOM 1541 C C . THR A 1 194 ? -1.162 0.704 22.786 1.00 89.12 194 THR A C 1
ATOM 1543 O O . THR A 1 194 ? -1.629 0.849 21.651 1.00 89.12 194 THR A O 1
ATOM 1546 N N . PRO A 1 195 ? -1.705 1.313 23.856 1.00 92.69 195 PRO A N 1
ATOM 1547 C CA . PRO A 1 195 ? -2.770 2.301 23.724 1.00 92.69 195 PRO A CA 1
ATOM 1548 C C . PRO A 1 195 ? -2.343 3.436 22.790 1.00 92.69 195 PRO A C 1
ATOM 1550 O O . PRO A 1 195 ? -1.231 3.959 22.921 1.00 92.69 195 PRO A O 1
ATOM 1553 N N . PHE A 1 196 ? -3.215 3.831 21.859 1.00 93.50 196 PHE A N 1
ATOM 1554 C CA . PHE A 1 196 ? -2.888 4.889 20.899 1.00 93.50 196 PHE A CA 1
ATOM 1555 C C . PHE A 1 196 ? -2.653 6.237 21.599 1.00 93.50 196 PHE A C 1
ATOM 1557 O O . PHE A 1 196 ? -1.945 7.092 21.078 1.00 93.50 196 PHE A O 1
ATOM 1564 N N . GLU A 1 197 ? -3.197 6.431 22.806 1.00 94.75 197 GLU A N 1
ATOM 1565 C CA . GLU A 1 197 ? -3.050 7.660 23.587 1.00 94.75 197 GLU A CA 1
ATOM 1566 C C . GLU A 1 197 ? -1.592 7.996 23.947 1.00 94.75 197 GLU A C 1
ATOM 1568 O O . GLU A 1 197 ? -1.302 9.159 24.241 1.00 94.75 197 GLU A O 1
ATOM 1573 N N . LEU A 1 198 ? -0.695 7.001 23.910 1.00 94.44 198 LEU A N 1
ATOM 1574 C CA . LEU A 1 198 ? 0.737 7.141 24.196 1.00 94.44 198 LEU A CA 1
ATOM 1575 C C . LEU A 1 198 ? 1.561 7.641 22.998 1.00 94.44 198 LEU A C 1
ATOM 1577 O O . LEU A 1 198 ? 2.731 7.981 23.168 1.00 94.44 198 LEU A O 1
ATOM 1581 N N . PHE A 1 199 ? 0.982 7.675 21.797 1.00 93.56 199 PHE A N 1
ATOM 1582 C CA . PHE A 1 199 ? 1.664 8.155 20.598 1.00 93.56 199 PHE A CA 1
ATOM 1583 C C . PHE A 1 199 ? 1.623 9.687 20.516 1.00 93.56 199 PHE A C 1
ATOM 1585 O O . PHE A 1 199 ? 0.752 10.344 21.091 1.00 93.56 199 PHE A O 1
ATOM 1592 N N . ALA A 1 200 ? 2.596 10.266 19.807 1.00 91.38 200 ALA A N 1
ATOM 1593 C CA . ALA A 1 200 ? 2.667 11.707 19.591 1.00 91.38 200 ALA A CA 1
ATOM 1594 C C . ALA A 1 200 ? 1.448 12.204 18.793 1.00 91.38 200 ALA A C 1
ATOM 1596 O O . ALA A 1 200 ? 0.916 11.481 17.955 1.00 91.38 200 ALA A O 1
ATOM 1597 N N . GLY A 1 201 ? 1.009 13.437 19.044 1.00 87.75 201 GLY A N 1
ATOM 1598 C CA . GLY A 1 201 ? -0.122 14.051 18.343 1.00 87.75 201 GLY A CA 1
ATOM 1599 C C . GLY A 1 201 ? -0.903 15.007 19.237 1.00 87.75 201 GLY A C 1
ATOM 1600 O O . GLY A 1 201 ? -1.031 14.789 20.446 1.00 87.75 201 GLY A O 1
ATOM 1601 N N . THR A 1 202 ? -1.416 16.073 18.636 1.00 88.00 202 THR A N 1
ATOM 1602 C CA . THR A 1 202 ? -2.277 17.067 19.284 1.00 88.00 202 THR A CA 1
ATOM 1603 C C . THR A 1 202 ? -3.738 16.631 19.261 1.00 88.00 202 THR A C 1
ATOM 1605 O O . THR A 1 202 ? -4.451 16.809 20.249 1.00 88.00 202 THR A O 1
ATOM 1608 N N . THR A 1 203 ? -4.168 15.987 18.175 1.00 90.56 203 THR A N 1
ATOM 1609 C CA . THR A 1 203 ? -5.530 15.467 18.005 1.00 90.56 203 THR A CA 1
ATOM 1610 C C . THR A 1 203 ? -5.598 13.957 18.240 1.00 90.56 203 THR A C 1
ATOM 1612 O O . THR A 1 203 ? -4.589 13.251 18.198 1.00 90.56 203 THR A O 1
ATOM 1615 N N . VAL A 1 204 ? -6.806 13.435 18.486 1.00 92.75 204 VAL A N 1
ATOM 1616 C CA . VAL A 1 204 ? -7.036 11.981 18.594 1.00 92.75 204 VAL A CA 1
ATOM 1617 C C . VAL A 1 204 ? -6.654 11.285 17.288 1.00 92.75 204 VAL A C 1
ATOM 1619 O O . VAL A 1 204 ? -5.973 10.262 17.326 1.00 92.75 204 VAL A O 1
ATOM 1622 N N . LEU A 1 205 ? -7.031 11.865 16.146 1.00 92.56 205 LEU A N 1
ATOM 1623 C CA . LEU A 1 205 ? -6.705 11.316 14.835 1.00 92.56 205 LEU A CA 1
ATOM 1624 C C . LEU A 1 205 ? -5.191 11.251 14.596 1.00 92.56 205 LEU A C 1
ATOM 1626 O O . LEU A 1 205 ? -4.709 10.220 14.144 1.00 92.56 205 LEU A O 1
ATOM 1630 N N . GLU A 1 206 ? -4.428 12.291 14.946 1.00 91.25 206 GLU A N 1
ATOM 1631 C CA . GLU A 1 206 ? -2.962 12.289 14.799 1.00 91.25 206 GLU A CA 1
ATOM 1632 C C . GLU A 1 206 ? -2.301 11.180 15.622 1.00 91.25 206 GLU A C 1
ATOM 1634 O O . GLU A 1 206 ? -1.432 10.462 15.126 1.00 91.25 206 GLU A O 1
ATOM 1639 N N . LYS A 1 207 ? -2.743 10.995 16.871 1.00 94.25 207 LYS A N 1
ATOM 1640 C CA . LYS A 1 207 ? -2.238 9.915 17.728 1.00 94.25 207 LYS A CA 1
ATOM 1641 C C . LYS A 1 207 ? -2.536 8.543 17.134 1.00 94.25 207 LYS A C 1
ATOM 1643 O O . LYS A 1 207 ? -1.664 7.678 17.109 1.00 94.25 207 LYS A O 1
ATOM 1648 N N . ILE A 1 208 ? -3.752 8.358 16.623 1.00 94.75 208 ILE A N 1
ATOM 1649 C CA . ILE A 1 208 ? -4.174 7.125 15.955 1.00 94.75 208 ILE A CA 1
ATOM 1650 C C . ILE A 1 208 ? -3.385 6.898 14.668 1.00 94.75 208 ILE A C 1
ATOM 1652 O O . ILE A 1 208 ? -2.973 5.771 14.422 1.00 94.75 208 ILE A O 1
ATOM 1656 N N . ALA A 1 209 ? -3.135 7.933 13.870 1.00 93.38 209 ALA A N 1
ATOM 1657 C CA . ALA A 1 209 ? -2.356 7.835 12.641 1.00 93.38 209 ALA A CA 1
ATOM 1658 C C . ALA A 1 209 ? -0.917 7.390 12.928 1.00 93.38 209 ALA A C 1
ATOM 1660 O O . ALA A 1 209 ? -0.425 6.455 12.303 1.00 93.38 209 ALA A O 1
ATOM 1661 N N . ASN A 1 210 ? -0.276 7.980 13.939 1.00 93.69 210 ASN A N 1
ATOM 1662 C CA . ASN A 1 210 ? 1.063 7.581 14.375 1.00 93.69 210 ASN A CA 1
ATOM 1663 C C . ASN A 1 210 ? 1.087 6.156 14.957 1.00 93.69 210 ASN A C 1
ATOM 1665 O O . ASN A 1 210 ? 2.017 5.387 14.705 1.00 93.69 210 ASN A O 1
ATOM 1669 N N . ALA A 1 211 ? 0.046 5.771 15.700 1.00 94.31 211 ALA A N 1
ATOM 1670 C CA . ALA A 1 211 ? -0.104 4.407 16.197 1.00 94.31 211 ALA A CA 1
ATOM 1671 C C . ALA A 1 211 ? -0.316 3.400 15.051 1.00 94.31 211 ALA A C 1
ATOM 1673 O O . ALA A 1 211 ? 0.281 2.323 15.056 1.00 94.31 211 ALA A O 1
ATOM 1674 N N . ALA A 1 212 ? -1.124 3.755 14.050 1.00 94.31 212 ALA A N 1
ATOM 1675 C CA . ALA A 1 212 ? -1.394 2.952 12.863 1.00 94.31 212 ALA A CA 1
ATOM 1676 C C . ALA A 1 212 ? -0.159 2.811 11.963 1.00 94.31 212 ALA A C 1
ATOM 1678 O O . ALA A 1 212 ? 0.056 1.743 11.395 1.00 94.31 212 ALA A O 1
ATOM 1679 N N . GLU A 1 213 ? 0.696 3.828 11.878 1.00 94.00 213 GLU A N 1
ATOM 1680 C CA . GLU A 1 213 ? 1.984 3.713 11.192 1.00 94.00 213 GLU A CA 1
ATOM 1681 C C . GLU A 1 213 ? 2.881 2.682 11.876 1.00 94.00 213 GLU A C 1
ATOM 1683 O O . GLU A 1 213 ? 3.395 1.773 11.227 1.00 94.00 213 GLU A O 1
ATOM 1688 N N . CYS A 1 214 ? 2.994 2.759 13.203 1.00 92.25 214 CYS A N 1
ATOM 1689 C CA . CYS A 1 214 ? 3.822 1.844 13.980 1.00 92.25 214 CYS A CA 1
ATOM 1690 C C . CYS A 1 214 ? 3.300 0.396 13.971 1.00 92.25 214 CYS A C 1
ATOM 1692 O O . CYS A 1 214 ? 4.086 -0.544 13.856 1.00 92.25 214 CYS A O 1
ATOM 1694 N N . HIS A 1 215 ? 1.985 0.201 14.105 1.00 91.50 215 HIS A N 1
ATOM 1695 C CA . HIS A 1 215 ? 1.389 -1.126 14.289 1.00 91.50 215 HIS A CA 1
ATOM 1696 C C . HIS A 1 215 ? 0.849 -1.762 13.006 1.00 91.50 215 HIS A C 1
ATOM 1698 O O . HIS A 1 215 ? 0.878 -2.986 12.883 1.00 91.50 215 HIS A O 1
ATOM 1704 N N . PHE A 1 216 ? 0.348 -0.963 12.064 1.00 91.94 216 PHE A N 1
ATOM 1705 C CA . PHE A 1 216 ? -0.318 -1.442 10.848 1.00 91.94 216 PHE A CA 1
ATOM 1706 C C . PHE A 1 216 ? 0.447 -1.093 9.565 1.00 91.94 216 PHE A C 1
ATOM 1708 O O . PHE A 1 216 ? 0.056 -1.551 8.490 1.00 91.94 216 PHE A O 1
ATOM 1715 N N . GLY A 1 217 ? 1.519 -0.296 9.659 1.00 89.81 217 GLY A N 1
ATOM 1716 C CA . GLY A 1 217 ? 2.282 0.174 8.504 1.00 89.81 217 GLY A CA 1
ATOM 1717 C C . GLY A 1 217 ? 1.501 1.142 7.614 1.00 89.81 217 GLY A C 1
ATOM 1718 O O . GLY A 1 217 ? 1.808 1.253 6.431 1.00 89.81 217 GLY A O 1
ATOM 1719 N N . ILE A 1 218 ? 0.465 1.801 8.149 1.00 92.62 218 ILE A N 1
ATOM 1720 C CA . ILE A 1 218 ? -0.318 2.803 7.416 1.00 92.62 218 ILE A CA 1
ATOM 1721 C C . ILE A 1 218 ? 0.389 4.151 7.582 1.00 92.62 218 ILE A C 1
ATOM 1723 O O . ILE A 1 218 ? 0.440 4.637 8.709 1.00 92.62 218 ILE A O 1
ATOM 1727 N N . PRO A 1 219 ? 0.933 4.770 6.520 1.00 89.50 219 PRO A N 1
ATOM 1728 C CA . PRO A 1 219 ? 1.711 5.995 6.677 1.00 89.50 219 PRO A CA 1
ATOM 1729 C C . PRO A 1 219 ? 0.867 7.120 7.288 1.00 89.50 219 PRO A C 1
ATOM 1731 O O . PRO A 1 219 ? -0.135 7.527 6.696 1.00 89.50 219 PRO A O 1
ATOM 1734 N N . SER A 1 220 ? 1.282 7.668 8.437 1.00 88.88 220 SER A N 1
ATOM 1735 C CA . SER A 1 220 ? 0.565 8.781 9.085 1.00 88.88 220 SER A CA 1
ATOM 1736 C C . SER A 1 220 ? 0.507 10.020 8.188 1.00 88.88 220 SER A C 1
ATOM 1738 O O . SER A 1 220 ? -0.470 10.771 8.202 1.00 88.88 220 SER A O 1
ATOM 1740 N N . LEU A 1 221 ? 1.518 10.174 7.325 1.00 84.06 221 LEU A N 1
ATOM 1741 C CA . LEU A 1 221 ? 1.622 11.247 6.346 1.00 84.06 221 LEU A CA 1
ATOM 1742 C C . LEU A 1 221 ? 0.470 11.250 5.325 1.00 84.06 221 LEU A C 1
ATOM 1744 O O . LEU A 1 221 ? 0.233 12.277 4.704 1.00 84.06 221 LEU A O 1
ATOM 1748 N N . MET A 1 222 ? -0.286 10.153 5.172 1.00 82.56 222 MET A N 1
ATOM 1749 C CA . MET A 1 222 ? -1.503 10.151 4.346 1.00 82.56 222 MET A CA 1
ATOM 1750 C C . MET A 1 222 ? -2.530 11.181 4.825 1.00 82.56 222 MET A C 1
ATOM 1752 O O . MET A 1 222 ? -3.268 11.728 4.015 1.00 82.56 222 MET A O 1
ATOM 1756 N N . LEU A 1 223 ? -2.561 11.459 6.130 1.00 83.25 223 LEU A N 1
ATOM 1757 C CA . LEU A 1 223 ? -3.450 12.453 6.732 1.00 83.25 223 LEU A CA 1
ATOM 1758 C C . LEU A 1 223 ? -2.795 13.837 6.855 1.00 83.25 223 LEU A C 1
ATOM 1760 O O . LEU A 1 223 ? -3.457 14.799 7.237 1.00 83.25 223 LEU A O 1
ATOM 1764 N N . LEU A 1 224 ? -1.509 13.956 6.504 1.00 69.44 224 LEU A N 1
ATOM 1765 C CA . LEU A 1 224 ? -0.783 15.220 6.437 1.00 69.44 224 LEU A CA 1
ATOM 1766 C C . LEU A 1 224 ? -0.482 15.589 4.975 1.00 69.44 224 LEU A C 1
ATOM 1768 O O . LEU A 1 224 ? 0.563 15.190 4.461 1.00 69.44 224 LEU A O 1
ATOM 1772 N N . LYS A 1 225 ? -1.271 16.480 4.341 1.00 64.44 225 LYS A N 1
ATOM 1773 C CA . LYS A 1 225 ? -0.646 17.508 3.477 1.00 64.44 225 LYS A CA 1
ATOM 1774 C C . LYS A 1 225 ? -1.450 18.773 3.121 1.00 64.44 225 LYS A C 1
ATOM 1776 O O . LYS A 1 225 ? -2.649 18.779 2.897 1.00 64.44 225 LYS A O 1
ATOM 1781 N N . TRP A 1 226 ? -0.631 19.826 3.008 1.00 46.19 226 TRP A N 1
ATOM 1782 C CA . TRP A 1 226 ? -0.694 21.161 2.390 1.00 46.19 226 TRP A CA 1
ATOM 1783 C C . TRP A 1 226 ? -1.423 22.355 3.023 1.00 46.19 226 TRP A C 1
ATOM 1785 O O . TRP A 1 226 ? -0.950 23.460 2.774 1.00 46.19 226 TRP A O 1
ATOM 1795 N N . LYS A 1 227 ? -2.465 22.254 3.862 1.00 45.41 227 LYS A N 1
ATOM 1796 C CA . LYS A 1 227 ? -3.085 23.502 4.397 1.00 45.41 227 LYS A CA 1
ATOM 1797 C C . LYS A 1 227 ? -3.904 23.394 5.697 1.00 45.41 227 LYS A C 1
ATOM 1799 O O . LYS A 1 227 ? -4.776 24.222 5.930 1.00 45.41 227 LYS A O 1
ATOM 1804 N N . ASN A 1 228 ? -3.580 22.446 6.581 1.00 50.75 228 ASN A N 1
ATOM 1805 C CA . ASN A 1 228 ? -4.214 22.253 7.904 1.00 50.75 228 ASN A CA 1
ATOM 1806 C C . ASN A 1 228 ? -5.662 21.720 7.909 1.00 50.75 228 ASN A C 1
ATOM 1808 O O . ASN A 1 228 ? -6.366 21.896 8.900 1.00 50.75 228 ASN A O 1
ATOM 1812 N N . THR A 1 229 ? -6.107 21.020 6.866 1.00 53.75 229 THR A N 1
ATOM 1813 C CA . THR A 1 229 ? -7.334 20.203 6.921 1.00 53.75 229 THR A CA 1
ATOM 1814 C C . THR A 1 229 ? -7.106 18.876 6.196 1.00 53.75 229 THR A C 1
ATOM 1816 O O . THR A 1 229 ? -6.464 18.877 5.143 1.00 53.75 229 THR A O 1
ATOM 1819 N N . PRO A 1 230 ? -7.546 17.741 6.766 1.00 62.12 230 PRO A N 1
ATOM 1820 C CA . PRO A 1 230 ? -7.473 16.460 6.081 1.00 62.12 230 PRO A CA 1
ATOM 1821 C C . PRO A 1 230 ? -8.453 16.453 4.899 1.00 62.12 230 PRO A C 1
ATOM 1823 O O . PRO A 1 230 ? -9.626 16.782 5.055 1.00 62.12 230 PRO A O 1
ATOM 1826 N N . GLU A 1 231 ? -7.961 16.102 3.712 1.00 78.31 231 GLU A N 1
ATOM 1827 C CA . GLU A 1 231 ? -8.784 15.951 2.510 1.00 78.31 231 GLU A CA 1
ATOM 1828 C C . GLU A 1 231 ? -9.758 14.772 2.681 1.00 78.31 231 GLU A C 1
ATOM 1830 O O . GLU A 1 231 ? -9.362 13.702 3.149 1.00 78.31 231 GLU A O 1
ATOM 1835 N N . GLU A 1 232 ? -11.021 14.942 2.283 1.00 85.25 232 GLU A N 1
ATOM 1836 C CA . GLU A 1 232 ? -12.068 13.916 2.428 1.00 85.25 232 GLU A CA 1
ATOM 1837 C C . GLU A 1 232 ? -11.655 12.574 1.804 1.00 85.25 232 GLU A C 1
ATOM 1839 O O . GLU A 1 232 ? -11.761 11.526 2.441 1.00 85.25 232 GLU A O 1
ATOM 1844 N N . LYS A 1 233 ? -11.071 12.608 0.598 1.00 82.88 233 LYS A N 1
ATOM 1845 C CA . LYS A 1 233 ? -10.576 11.416 -0.112 1.00 82.88 233 LYS A CA 1
ATOM 1846 C C . LYS A 1 233 ? -9.471 10.698 0.674 1.00 82.88 233 LYS A C 1
ATOM 1848 O O . LYS A 1 233 ? -9.457 9.468 0.748 1.00 82.88 233 LYS A O 1
ATOM 1853 N N . ALA A 1 234 ? -8.570 11.452 1.305 1.00 85.06 234 ALA A N 1
ATOM 1854 C CA . ALA A 1 234 ? -7.493 10.896 2.119 1.00 85.06 234 ALA A CA 1
ATOM 1855 C C . ALA A 1 234 ? -8.023 10.269 3.419 1.00 85.06 234 ALA A C 1
ATOM 1857 O O . ALA A 1 234 ? -7.560 9.194 3.809 1.00 85.06 234 ALA A O 1
ATOM 1858 N N . LEU A 1 235 ? -9.027 10.888 4.054 1.00 89.75 235 LEU A N 1
ATOM 1859 C CA . LEU A 1 235 ? -9.714 10.323 5.219 1.00 89.75 235 LEU A CA 1
ATOM 1860 C C . LEU A 1 235 ? -10.440 9.028 4.876 1.00 89.75 235 LEU A C 1
ATOM 1862 O O . LEU A 1 235 ? -10.263 8.040 5.590 1.00 89.75 235 LEU A O 1
ATOM 1866 N N . CYS A 1 236 ? -11.213 9.000 3.790 1.00 90.62 236 CYS A N 1
ATOM 1867 C CA . CYS A 1 236 ? -11.913 7.792 3.359 1.00 90.62 236 CYS A CA 1
ATOM 1868 C C . CYS A 1 236 ? -10.925 6.655 3.079 1.00 90.62 236 CYS A C 1
ATOM 1870 O O . CYS A 1 236 ? -11.080 5.549 3.601 1.00 90.62 236 CYS A O 1
ATOM 1872 N N . LEU A 1 237 ? -9.848 6.942 2.339 1.00 89.44 237 LEU A N 1
ATOM 1873 C CA . LEU A 1 237 ? -8.816 5.955 2.037 1.00 89.44 237 LEU A CA 1
ATOM 1874 C C . LEU A 1 237 ? -8.127 5.437 3.306 1.00 89.44 237 LEU A C 1
ATOM 1876 O O . LEU A 1 237 ? -8.021 4.224 3.498 1.00 89.44 237 LEU A O 1
ATOM 1880 N N . PHE A 1 238 ? -7.693 6.334 4.196 1.00 93.06 238 PHE A N 1
ATOM 1881 C CA . PHE A 1 238 ? -7.102 5.950 5.479 1.00 93.06 238 PHE A CA 1
ATOM 1882 C C . PHE A 1 238 ? -8.063 5.077 6.291 1.00 93.06 238 PHE A C 1
ATOM 1884 O O . PHE A 1 238 ? -7.654 4.046 6.821 1.00 93.06 238 PHE A O 1
ATOM 1891 N N . THR A 1 239 ? -9.347 5.440 6.329 1.00 94.81 239 THR A N 1
ATOM 1892 C CA . THR A 1 239 ? -10.398 4.705 7.042 1.00 94.81 239 THR A CA 1
ATOM 1893 C C . THR A 1 239 ? -10.546 3.286 6.516 1.00 94.81 239 THR A C 1
ATOM 1895 O O . THR A 1 239 ? -10.457 2.335 7.292 1.00 94.81 239 THR A O 1
ATOM 1898 N N . LYS A 1 240 ? -10.674 3.117 5.197 1.00 93.25 240 LYS A N 1
ATOM 1899 C CA . LYS A 1 240 ? -10.823 1.799 4.559 1.00 93.25 240 LYS A CA 1
ATOM 1900 C C . LYS A 1 240 ? -9.621 0.892 4.819 1.00 93.25 240 LYS A C 1
ATOM 1902 O O . LYS A 1 240 ? -9.783 -0.299 5.106 1.00 93.25 240 LYS A O 1
ATOM 1907 N N . ILE A 1 241 ? -8.409 1.450 4.757 1.00 94.12 241 ILE A N 1
ATOM 1908 C CA . ILE A 1 241 ? -7.176 0.708 5.053 1.00 94.12 241 ILE A CA 1
ATOM 1909 C C . ILE A 1 241 ? -7.118 0.352 6.542 1.00 94.12 241 ILE A C 1
ATOM 1911 O O . ILE A 1 241 ? -6.829 -0.796 6.883 1.00 94.12 241 ILE A O 1
ATOM 1915 N N . PHE A 1 242 ? -7.418 1.301 7.427 1.00 96.19 242 PHE A N 1
ATOM 1916 C CA . PHE A 1 242 ? -7.401 1.098 8.873 1.00 96.19 242 PHE A CA 1
ATOM 1917 C C . PHE A 1 242 ? -8.366 -0.011 9.302 1.00 96.19 242 PHE A C 1
ATOM 1919 O O . PHE A 1 242 ? -7.955 -0.928 10.012 1.00 96.19 242 PHE A O 1
ATOM 1926 N N . ILE A 1 243 ? -9.615 0.031 8.829 1.00 96.38 243 ILE A N 1
ATOM 1927 C CA . ILE A 1 243 ? -10.658 -0.970 9.104 1.00 96.38 243 ILE A CA 1
ATOM 1928 C C . ILE A 1 243 ? -10.192 -2.365 8.663 1.00 96.38 243 ILE A C 1
ATOM 1930 O O . ILE A 1 243 ? -10.255 -3.314 9.448 1.00 96.38 243 ILE A O 1
ATOM 1934 N N . SER A 1 244 ? -9.652 -2.493 7.447 1.00 94.81 244 SER A N 1
ATOM 1935 C CA . SER A 1 244 ? -9.094 -3.762 6.958 1.00 94.81 244 SER A CA 1
ATOM 1936 C C . SER A 1 244 ? -7.948 -4.267 7.834 1.00 94.81 244 SER A C 1
ATOM 1938 O O . SER A 1 244 ? -7.916 -5.435 8.223 1.00 94.81 244 SER A O 1
ATOM 1940 N N . ARG A 1 245 ? -6.984 -3.397 8.161 1.00 95.19 245 ARG A N 1
ATOM 1941 C CA . ARG A 1 245 ? -5.786 -3.790 8.914 1.00 95.19 245 ARG A CA 1
ATOM 1942 C C . ARG A 1 245 ? -6.109 -4.180 10.344 1.00 95.19 245 ARG A C 1
ATOM 1944 O O . ARG A 1 245 ? -5.620 -5.209 10.808 1.00 95.19 245 ARG A O 1
ATOM 1951 N N . ILE A 1 246 ? -6.951 -3.408 11.025 1.00 94.75 246 ILE A N 1
ATOM 1952 C CA . ILE A 1 246 ? -7.306 -3.709 12.407 1.00 94.75 246 ILE A CA 1
ATOM 1953 C C . ILE A 1 246 ? -8.110 -5.008 12.510 1.00 94.75 246 ILE A C 1
ATOM 1955 O O . ILE A 1 246 ? -7.874 -5.796 13.427 1.00 94.75 246 ILE A O 1
ATOM 1959 N N . TYR A 1 247 ? -8.980 -5.287 11.534 1.00 95.31 247 TYR A N 1
ATOM 1960 C CA . TYR A 1 247 ? -9.700 -6.555 11.459 1.00 95.31 247 TYR A CA 1
ATOM 1961 C C . TYR A 1 247 ? -8.756 -7.752 11.280 1.00 95.31 247 TYR A C 1
ATOM 1963 O O . TYR A 1 247 ? -8.862 -8.749 11.998 1.00 95.31 247 TYR A O 1
ATOM 1971 N N . GLU A 1 248 ? -7.786 -7.651 10.369 1.00 93.25 248 GLU A N 1
ATOM 1972 C CA . GLU A 1 248 ? -6.790 -8.708 10.168 1.00 93.25 248 GLU A CA 1
ATOM 1973 C C . GLU A 1 248 ? -5.947 -8.943 11.430 1.00 93.25 248 GLU A C 1
ATOM 1975 O O . GLU A 1 248 ? -5.772 -10.089 11.858 1.00 93.25 248 GLU A O 1
ATOM 1980 N N . CYS A 1 249 ? -5.495 -7.874 12.094 1.00 92.06 249 CYS A N 1
ATOM 1981 C CA . CYS A 1 249 ? -4.802 -7.971 13.378 1.00 92.06 249 CYS A CA 1
ATOM 1982 C C . CYS A 1 249 ? -5.666 -8.651 14.451 1.00 92.06 249 CYS A C 1
ATOM 1984 O O . CYS A 1 249 ? -5.171 -9.512 15.186 1.00 92.06 249 CYS A O 1
ATOM 1986 N N . TYR A 1 250 ? -6.954 -8.317 14.525 1.00 93.75 250 TYR A N 1
ATOM 1987 C CA . TYR A 1 250 ? -7.904 -8.953 15.434 1.00 93.75 250 TYR A CA 1
ATOM 1988 C C . TYR A 1 250 ? -8.065 -10.454 15.148 1.00 93.75 250 TYR A C 1
ATOM 1990 O O . TYR A 1 250 ? -7.982 -11.272 16.072 1.00 93.75 250 TYR A O 1
ATOM 1998 N N . LYS A 1 251 ? -8.225 -10.843 13.877 1.00 93.19 251 LYS A N 1
ATOM 1999 C CA . LYS A 1 251 ? -8.353 -12.246 13.449 1.00 93.19 251 LYS A CA 1
ATOM 2000 C C . LYS A 1 251 ? -7.105 -13.059 13.799 1.00 93.19 251 LYS A C 1
ATOM 2002 O O . LYS A 1 251 ? -7.211 -14.160 14.352 1.00 93.19 251 LYS A O 1
ATOM 2007 N N . LEU A 1 252 ? -5.921 -12.505 13.530 1.00 91.62 252 LEU A N 1
ATOM 2008 C CA . LEU A 1 252 ? -4.639 -13.126 13.870 1.00 91.62 252 LEU A CA 1
ATOM 2009 C C . LEU A 1 252 ? -4.476 -13.287 15.384 1.00 91.62 252 LEU A C 1
ATOM 2011 O O . LEU A 1 252 ? -4.145 -14.374 15.858 1.00 91.62 252 LEU A O 1
ATOM 2015 N N . THR A 1 253 ? -4.769 -12.235 16.149 1.00 90.62 253 THR A N 1
ATOM 2016 C CA . THR A 1 253 ? -4.660 -12.248 17.614 1.00 90.62 253 THR A CA 1
ATOM 2017 C C . THR A 1 253 ? -5.622 -13.260 18.231 1.00 90.62 253 THR A C 1
ATOM 2019 O O . THR A 1 253 ? -5.225 -14.067 19.073 1.00 90.62 253 THR A O 1
ATOM 2022 N N . SER A 1 254 ? -6.871 -13.289 17.766 1.00 89.88 254 SER A N 1
ATOM 2023 C CA . SER A 1 254 ? -7.883 -14.245 18.228 1.00 89.88 254 SER A CA 1
ATOM 2024 C C . SER A 1 254 ? -7.465 -15.688 17.943 1.00 89.88 254 SER A C 1
ATOM 2026 O O . SER A 1 254 ? -7.524 -16.543 18.830 1.00 89.88 254 SER A O 1
ATOM 2028 N N . SER A 1 255 ? -6.951 -15.949 16.739 1.00 92.62 255 SER A N 1
ATOM 2029 C CA . SER A 1 255 ? -6.425 -17.265 16.357 1.00 92.62 255 SER A CA 1
ATOM 2030 C C . SER A 1 255 ? -5.232 -17.671 17.228 1.00 92.62 255 SER A C 1
ATOM 2032 O O . SER A 1 255 ? -5.180 -18.792 17.740 1.00 92.62 255 SER A O 1
ATOM 2034 N N . ALA A 1 256 ? -4.301 -16.745 17.478 1.00 92.50 256 ALA A N 1
ATOM 2035 C CA . ALA A 1 256 ? -3.157 -16.975 18.353 1.00 92.50 256 ALA A CA 1
ATOM 2036 C C . ALA A 1 256 ? -3.592 -17.318 19.786 1.00 92.50 256 ALA A C 1
ATOM 2038 O O . ALA A 1 256 ? -3.045 -18.245 20.382 1.00 92.50 256 ALA A O 1
ATOM 2039 N N . ILE A 1 257 ? -4.612 -16.644 20.330 1.00 90.50 257 ILE A N 1
ATOM 2040 C CA . ILE A 1 257 ? -5.160 -16.942 21.663 1.00 90.50 257 ILE A CA 1
ATOM 2041 C C . ILE A 1 257 ? -5.712 -18.368 21.724 1.00 90.50 257 ILE A C 1
ATOM 2043 O O . ILE A 1 257 ? -5.452 -19.086 22.695 1.00 90.50 257 ILE A O 1
ATOM 2047 N N . VAL A 1 258 ? -6.452 -18.803 20.702 1.00 93.81 258 VAL A N 1
ATOM 2048 C CA . VAL A 1 258 ? -6.987 -20.171 20.630 1.00 93.81 258 VAL A CA 1
ATOM 2049 C C . VAL A 1 258 ? -5.848 -21.192 20.648 1.00 93.81 258 VAL A C 1
ATOM 2051 O O . VAL A 1 258 ? -5.862 -22.111 21.473 1.00 93.81 258 VAL A O 1
ATOM 2054 N N . ILE A 1 259 ? -4.820 -20.988 19.819 1.00 94.75 259 ILE A N 1
ATOM 2055 C CA . ILE A 1 259 ? -3.636 -21.857 19.755 1.00 94.75 259 ILE A CA 1
ATOM 2056 C C . ILE A 1 259 ? -2.904 -21.879 21.102 1.00 94.75 259 ILE A C 1
ATOM 2058 O O . ILE A 1 259 ? -2.596 -22.949 21.629 1.00 94.75 259 ILE A O 1
ATOM 2062 N N . GLN A 1 260 ? -2.667 -20.715 21.707 1.00 93.25 260 GLN A N 1
ATOM 2063 C CA . GLN A 1 260 ? -1.988 -20.603 22.998 1.00 93.25 260 GLN A CA 1
ATOM 2064 C C . GLN A 1 260 ? -2.761 -21.313 24.114 1.00 93.25 260 GLN A C 1
ATOM 2066 O O . GLN A 1 260 ? -2.159 -22.016 24.928 1.00 93.25 260 GLN A O 1
ATOM 2071 N N . ARG A 1 261 ? -4.092 -21.172 24.158 1.00 94.00 261 ARG A N 1
ATOM 2072 C CA . ARG A 1 261 ? -4.947 -21.874 25.129 1.00 94.00 261 ARG A CA 1
ATOM 2073 C C . ARG A 1 261 ? -4.882 -23.387 24.935 1.00 94.00 261 ARG A C 1
ATOM 2075 O O . ARG A 1 261 ? -4.710 -24.115 25.915 1.00 94.00 261 ARG A O 1
ATOM 2082 N N . ALA A 1 262 ? -4.963 -23.858 23.691 1.00 94.12 262 ALA A N 1
ATOM 2083 C CA . ALA A 1 262 ? -4.842 -25.277 23.365 1.00 94.12 262 ALA A CA 1
ATOM 2084 C C . ALA A 1 262 ? -3.473 -25.837 23.785 1.00 94.12 262 ALA A C 1
ATOM 2086 O O . ALA A 1 262 ? -3.406 -26.860 24.471 1.00 94.12 262 ALA A O 1
ATOM 2087 N N . PHE A 1 263 ? -2.390 -25.123 23.469 1.00 93.31 263 PHE A N 1
ATOM 2088 C CA . PHE A 1 263 ? -1.028 -25.507 23.834 1.00 93.31 263 PHE A CA 1
ATOM 2089 C C . PHE A 1 263 ? -0.819 -25.557 25.353 1.00 93.31 263 PHE A C 1
ATOM 2091 O O . PHE A 1 263 ? -0.266 -26.528 25.870 1.00 93.31 263 PHE A O 1
ATOM 2098 N N . ARG A 1 264 ? -1.313 -24.558 26.099 1.00 93.38 264 ARG A N 1
ATOM 2099 C CA . ARG A 1 264 ? -1.248 -24.552 27.573 1.00 93.38 264 ARG A CA 1
ATOM 2100 C C . ARG A 1 264 ? -1.987 -25.751 28.173 1.00 93.38 264 ARG A C 1
ATOM 2102 O O . ARG A 1 264 ? -1.458 -26.398 29.076 1.00 93.38 264 ARG A O 1
ATOM 2109 N N . ARG A 1 265 ? -3.167 -26.095 27.643 1.00 91.56 265 ARG A N 1
ATOM 2110 C CA . ARG A 1 265 ? -3.944 -27.265 28.089 1.00 91.56 265 ARG A CA 1
ATOM 2111 C C . ARG A 1 265 ? -3.235 -28.581 27.777 1.00 91.56 265 ARG A C 1
ATOM 2113 O O . ARG A 1 265 ? -3.239 -29.481 28.614 1.00 91.56 265 ARG A O 1
ATOM 2120 N N . TYR A 1 266 ? -2.629 -28.695 26.596 1.00 90.56 266 TYR A N 1
ATOM 2121 C CA . TYR A 1 266 ? -1.805 -29.846 26.232 1.00 90.56 266 TYR A CA 1
ATOM 2122 C C . TYR A 1 266 ? -0.627 -29.999 27.196 1.00 90.56 266 TYR A C 1
ATOM 2124 O O . TYR A 1 266 ? -0.472 -31.056 27.801 1.00 90.56 266 TYR A O 1
ATOM 2132 N N . ARG A 1 267 ? 0.142 -28.924 27.415 1.00 89.69 267 ARG A N 1
ATOM 2133 C CA . ARG A 1 267 ? 1.299 -28.932 28.317 1.00 89.69 267 ARG A CA 1
ATOM 2134 C C . ARG A 1 267 ? 0.913 -29.365 29.732 1.00 89.69 267 ARG A C 1
ATOM 2136 O O . ARG A 1 267 ? 1.577 -30.237 30.274 1.00 89.69 267 ARG A O 1
ATOM 2143 N N . TYR A 1 268 ? -0.180 -28.828 30.281 1.00 87.69 268 TYR A N 1
ATOM 2144 C CA . TYR A 1 268 ? -0.687 -29.210 31.605 1.00 87.69 268 TYR A CA 1
ATOM 2145 C C . TYR A 1 268 ? -1.064 -30.700 31.700 1.00 87.69 268 TYR A C 1
ATOM 2147 O O . TYR A 1 268 ? -0.778 -31.370 32.689 1.00 87.69 268 TYR A O 1
ATOM 2155 N N . ARG A 1 269 ? -1.679 -31.262 30.652 1.00 84.44 269 ARG A N 1
ATOM 2156 C CA . ARG A 1 269 ? -2.007 -32.697 30.607 1.00 84.44 269 ARG A CA 1
ATOM 2157 C C . ARG A 1 269 ? -0.763 -33.574 30.487 1.00 84.44 269 ARG A C 1
ATOM 2159 O O . ARG A 1 269 ? -0.722 -34.644 31.086 1.00 84.44 269 ARG A O 1
ATOM 2166 N N . SER A 1 270 ? 0.234 -33.138 29.725 1.00 76.62 270 SER A N 1
ATOM 2167 C CA . SER A 1 270 ? 1.498 -33.863 29.583 1.00 76.62 270 SER A CA 1
ATOM 2168 C C . SER A 1 270 ? 2.315 -33.854 30.876 1.00 76.62 270 SER A C 1
ATOM 2170 O O . SER A 1 270 ? 2.912 -34.874 31.198 1.00 76.62 270 SER A O 1
ATOM 2172 N N . THR A 1 271 ? 2.298 -32.761 31.648 1.00 78.62 271 THR A N 1
ATOM 2173 C CA . THR A 1 271 ? 2.947 -32.716 32.970 1.00 78.62 271 THR A CA 1
ATOM 2174 C C . THR A 1 271 ? 2.236 -33.611 33.983 1.00 78.62 271 THR A C 1
ATOM 2176 O O . THR A 1 271 ? 2.898 -34.388 34.655 1.00 78.62 271 THR A O 1
ATOM 2179 N N . LEU A 1 272 ? 0.897 -33.620 34.014 1.00 70.31 272 LEU A N 1
ATOM 2180 C CA . LEU A 1 272 ? 0.148 -34.539 34.884 1.00 70.31 272 LEU A CA 1
ATOM 2181 C C . LEU A 1 272 ? 0.431 -36.016 34.565 1.00 70.31 272 LEU A C 1
ATOM 2183 O O . LEU A 1 272 ? 0.597 -36.822 35.472 1.00 70.31 272 LEU A O 1
ATOM 2187 N N . LYS A 1 273 ? 0.534 -36.389 33.282 1.00 61.44 273 LYS A N 1
ATOM 2188 C CA . LYS A 1 273 ? 0.906 -37.761 32.886 1.00 61.44 273 LYS A CA 1
ATOM 2189 C C . LYS A 1 273 ? 2.316 -38.168 33.335 1.00 61.44 273 LYS A C 1
ATOM 2191 O O . LYS A 1 273 ? 2.571 -39.363 33.450 1.00 61.44 273 LYS A O 1
ATOM 2196 N N . MET A 1 274 ? 3.221 -37.213 33.557 1.00 58.34 274 MET A N 1
ATOM 2197 C CA . MET A 1 274 ? 4.557 -37.490 34.096 1.00 58.34 274 MET A CA 1
ATOM 2198 C C . MET A 1 274 ? 4.502 -37.748 35.608 1.00 58.34 274 MET A C 1
ATOM 2200 O O . MET A 1 274 ? 5.146 -38.683 36.073 1.00 58.34 274 MET A O 1
ATOM 2204 N N . ASP A 1 275 ? 3.667 -37.014 36.350 1.00 54.59 275 ASP A N 1
ATOM 2205 C CA . ASP A 1 275 ? 3.544 -37.169 37.808 1.00 54.59 275 ASP A CA 1
ATOM 2206 C C . ASP A 1 275 ? 2.893 -38.503 38.227 1.00 54.59 275 ASP A C 1
ATOM 2208 O O . ASP A 1 275 ? 3.290 -39.092 39.229 1.00 54.59 275 ASP A O 1
ATOM 2212 N N . TYR A 1 276 ? 1.957 -39.051 37.439 1.00 54.62 276 TYR A N 1
ATOM 2213 C CA . TYR A 1 276 ? 1.343 -40.364 37.726 1.00 54.62 276 TYR A CA 1
ATOM 2214 C C . TYR A 1 276 ? 2.249 -41.577 37.444 1.00 54.62 276 TYR A C 1
ATOM 2216 O O . TYR A 1 276 ? 1.883 -42.694 37.800 1.00 54.62 276 TYR A O 1
ATOM 2224 N N . ASN A 1 277 ? 3.406 -41.392 36.801 1.00 53.50 277 ASN A N 1
ATOM 2225 C CA . ASN A 1 277 ? 4.347 -42.480 36.500 1.00 53.50 277 ASN A CA 1
ATOM 2226 C C . ASN A 1 277 ? 5.504 -42.583 37.510 1.00 53.50 277 ASN A C 1
ATOM 2228 O O . ASN A 1 277 ? 6.438 -43.356 37.295 1.00 53.50 277 ASN A O 1
ATOM 2232 N N . VAL A 1 278 ? 5.458 -41.837 38.618 1.00 51.16 278 VAL A N 1
ATOM 2233 C CA . VAL A 1 278 ? 6.408 -42.002 39.725 1.00 51.16 278 VAL A CA 1
ATOM 2234 C C . VAL A 1 278 ? 5.915 -43.151 40.618 1.00 51.16 278 VAL A C 1
ATOM 2236 O O . VAL A 1 278 ? 4.832 -43.036 41.193 1.00 51.16 278 VAL A O 1
ATOM 2239 N N . PRO A 1 279 ? 6.654 -44.271 40.767 1.00 43.88 279 PRO A N 1
ATOM 2240 C CA . PRO A 1 279 ? 6.226 -45.354 41.640 1.00 43.88 279 PRO A CA 1
ATOM 2241 C C . PRO A 1 279 ? 6.261 -44.870 43.090 1.00 43.88 279 PRO A C 1
ATOM 2243 O O . PRO A 1 279 ? 7.317 -44.482 43.596 1.00 43.88 279 PRO A O 1
ATOM 2246 N N . HIS A 1 280 ? 5.119 -44.921 43.775 1.00 47.47 280 HIS A N 1
ATOM 2247 C CA . HIS A 1 280 ? 5.079 -44.807 45.227 1.00 47.47 280 HIS A CA 1
ATOM 2248 C C . HIS A 1 280 ? 5.900 -45.956 45.824 1.00 47.47 280 HIS A C 1
ATOM 2250 O O . HIS A 1 280 ? 5.486 -47.113 45.789 1.00 47.47 280 HIS A O 1
ATOM 2256 N N . LYS A 1 281 ? 7.080 -45.641 46.368 1.00 44.44 281 LYS A N 1
ATOM 2257 C CA . LYS A 1 281 ? 7.789 -46.537 47.284 1.00 44.44 281 LYS A CA 1
ATOM 2258 C C . LYS A 1 281 ? 6.903 -46.679 48.522 1.00 44.44 281 LYS A C 1
ATOM 2260 O O . LYS A 1 281 ? 6.794 -45.743 49.308 1.00 44.44 281 LYS A O 1
ATOM 2265 N N . SER A 1 282 ? 6.222 -47.813 48.650 1.00 38.38 282 SER A N 1
ATOM 2266 C CA . SER A 1 282 ? 5.499 -48.178 49.862 1.00 38.38 282 SER A CA 1
ATOM 2267 C C . SER A 1 282 ? 6.505 -48.378 50.993 1.00 38.38 282 SER A C 1
ATOM 2269 O O . SER A 1 282 ? 7.336 -49.285 50.938 1.00 38.38 282 SER A O 1
ATOM 2271 N N . GLU A 1 283 ? 6.441 -47.519 52.007 1.00 46.31 283 GLU A N 1
ATOM 2272 C CA . GLU A 1 283 ? 7.004 -47.792 53.325 1.00 46.31 283 GLU A CA 1
ATOM 2273 C C . GLU A 1 283 ? 6.232 -48.954 53.951 1.00 46.31 283 GLU A C 1
ATOM 2275 O O . GLU A 1 283 ? 5.143 -48.789 54.494 1.00 46.31 283 GLU A O 1
ATOM 2280 N N . SER A 1 284 ? 6.804 -50.146 53.872 1.00 45.31 284 SER A N 1
ATOM 2281 C CA . SER A 1 284 ? 6.486 -51.235 54.785 1.00 45.31 284 SER A CA 1
ATOM 2282 C C . SER A 1 284 ? 7.680 -52.172 54.822 1.00 45.31 284 SER A C 1
ATOM 2284 O O . SER A 1 284 ? 7.873 -52.932 53.884 1.00 45.31 284 SER A O 1
ATOM 2286 N N . ASP A 1 285 ? 8.498 -52.046 55.866 1.00 39.34 285 ASP A N 1
ATOM 2287 C CA . ASP A 1 285 ? 9.144 -53.179 56.535 1.00 39.34 285 ASP A CA 1
ATOM 2288 C C . ASP A 1 285 ? 9.727 -52.692 57.868 1.00 39.34 285 ASP A C 1
ATOM 2290 O O . ASP A 1 285 ? 10.910 -52.390 58.030 1.00 39.34 285 ASP A O 1
ATOM 2294 N N . VAL A 1 286 ? 8.829 -52.585 58.849 1.00 45.62 286 VAL A N 1
ATOM 2295 C CA . VAL A 1 286 ? 9.184 -52.598 60.265 1.00 45.62 286 VAL A CA 1
ATOM 2296 C C . VAL A 1 286 ? 9.396 -54.061 60.654 1.00 45.62 286 VAL A C 1
ATOM 2298 O O . VAL A 1 286 ? 8.439 -54.818 60.708 1.00 45.62 286 VAL A O 1
ATOM 2301 N N . ASN A 1 287 ? 10.655 -54.388 60.956 1.00 42.62 287 ASN A N 1
ATOM 2302 C CA . ASN A 1 287 ? 11.117 -55.316 61.994 1.00 42.62 287 ASN A CA 1
ATOM 2303 C C . ASN A 1 287 ? 10.599 -56.773 61.975 1.00 42.62 287 ASN A C 1
ATOM 2305 O O . ASN A 1 287 ? 9.422 -57.016 62.183 1.00 42.62 287 ASN A O 1
ATOM 2309 N N . VAL A 1 288 ? 11.520 -57.741 61.865 1.00 40.31 288 VAL A N 1
ATOM 2310 C CA . VAL A 1 288 ? 11.743 -58.866 62.810 1.00 40.31 288 VAL A CA 1
ATOM 2311 C C . VAL A 1 288 ? 12.786 -59.801 62.185 1.00 40.31 288 VAL A C 1
ATOM 2313 O O . VAL A 1 288 ? 12.498 -60.493 61.212 1.00 40.31 288 VAL A O 1
ATOM 2316 N N . ARG A 1 289 ? 13.977 -59.882 62.790 1.00 37.38 289 ARG A N 1
ATOM 2317 C CA . ARG A 1 289 ? 14.746 -61.134 62.892 1.00 37.38 289 ARG A CA 1
ATOM 2318 C C . ARG A 1 289 ? 15.418 -61.196 64.264 1.00 37.38 289 ARG A C 1
ATOM 2320 O O . ARG A 1 289 ? 16.268 -60.363 64.572 1.00 37.38 289 ARG A O 1
ATOM 2327 N N . GLN A 1 290 ? 14.944 -62.151 65.067 1.00 37.06 290 GLN A N 1
ATOM 2328 C CA . GLN A 1 290 ? 15.756 -62.874 66.047 1.00 37.06 290 GLN A CA 1
ATOM 2329 C C . GLN A 1 290 ? 16.814 -63.701 65.312 1.00 37.06 290 GLN A C 1
ATOM 2331 O O . GLN A 1 290 ? 16.530 -64.105 64.157 1.00 37.06 290 GLN A O 1
#

Foldseek 3Di:
DDPPPPPDPPPPDDPPDQWQLRVQQVCCCPPVPPNDRRQVVCVVVVRDRPDGHDLLNNDDLDDPDPQANPQQLSNLQVVLCVVLVHPPCPLNVVADNSVVDNVSSVVNNVSSVVSCCVSVVDPPDDFDQDPDPTRDTDPPPDPVVVVVLVVLQVVLQVLCCVLPVDGDDDPGLQVCVQLPVVLVLCVPQVVPDDRLVPADDPGNLLSSLRVCCVQVVRHSCLQDDDDPHGDSVSSSVSSSSSSVRSSVVSVVVVVVVVVVVVVVVVVVVVVVVVVVPDDPPDPDDPDDDD

Sequence (290 aa):
MYVYHKLPLRLIEVFLFQSINDVVAALSRELMTGTSNLPKTLSRLGLFLDRKQGFFEEFQYHVTDLLKDLSNGMILGRTVEILADLQNGTVIHCLRDPGGDRLRKVGNVKTVIDFAKRKGLLPEGEIEIADEVNTFLSVEGSINDSDNCDAEVDSISQQLLSLFGMSYEIRNPLELADGKLFSFLWKQYYSYGTPFELFAGTTVLEKIANAAECHFGIPSLMLLKWKNTPEEKALCLFTKIFISRIYECYKLTSSAIVIQRAFRRYRYRSTLKMDYNVPHKSESDVNVRQ

pLDDT: mean 79.21, std 19.01, range [26.52, 96.38]

InterPro domains:
  IPR036872 CH domain superfamily [G3DSA:1.10.418.10] (46-138)
  IPR036872 CH domain superfamily [SSF47576] (13-245)
  IPR051185 Abnormal Spindle-like Microcephaly-associated [PTHR22706] (24-123)